Protein AF-A0A9R0JGT5-F1 (afdb_monomer)

Structure (mmCIF, N/CA/C/O backbone):
data_AF-A0A9R0JGT5-F1
#
_entry.id   AF-A0A9R0JGT5-F1
#
loop_
_atom_site.group_PDB
_atom_site.id
_atom_site.type_symbol
_atom_site.label_atom_id
_atom_site.label_alt_id
_atom_site.label_comp_id
_atom_site.label_asym_id
_atom_site.label_entity_id
_atom_site.label_seq_id
_atom_site.pdbx_PDB_ins_code
_atom_site.Cartn_x
_atom_site.Cartn_y
_atom_site.Cartn_z
_atom_site.occupancy
_atom_site.B_iso_or_equiv
_atom_site.auth_seq_id
_atom_site.auth_comp_id
_atom_site.auth_asym_id
_atom_site.auth_atom_id
_atom_site.pdbx_PDB_model_num
ATOM 1 N N . MET A 1 1 ? -24.084 -2.902 -2.316 1.00 44.66 1 MET A N 1
ATOM 2 C CA . MET A 1 1 ? -22.979 -3.610 -3.012 1.00 44.66 1 MET A CA 1
ATOM 3 C C . MET A 1 1 ? -22.634 -3.062 -4.405 1.00 44.66 1 MET A C 1
ATOM 5 O O . MET A 1 1 ? -21.461 -3.086 -4.750 1.00 44.66 1 MET A O 1
ATOM 9 N N . LEU A 1 2 ? -23.582 -2.539 -5.198 1.00 48.09 2 LEU A N 1
ATOM 10 C CA . LEU A 1 2 ? -23.325 -2.087 -6.585 1.00 48.09 2 LEU A CA 1
ATOM 11 C C . LEU A 1 2 ? -22.327 -0.912 -6.721 1.00 48.09 2 LEU A C 1
ATOM 13 O O . LEU A 1 2 ? -21.476 -0.932 -7.605 1.00 48.09 2 LEU A O 1
ATOM 17 N N . LYS A 1 3 ? -22.359 0.069 -5.806 1.00 50.12 3 LYS A N 1
ATOM 18 C CA . LYS A 1 3 ? -21.492 1.268 -5.860 1.00 50.12 3 LYS A CA 1
ATOM 19 C C . LYS A 1 3 ? -19.996 0.988 -5.665 1.00 50.12 3 LYS A C 1
ATOM 21 O O . LYS A 1 3 ? -19.175 1.627 -6.310 1.00 50.12 3 LYS A O 1
ATOM 26 N N . ALA A 1 4 ? -19.629 0.028 -4.811 1.00 46.78 4 ALA A N 1
ATOM 27 C CA . ALA A 1 4 ? -18.222 -0.311 -4.574 1.00 46.78 4 ALA A CA 1
ATO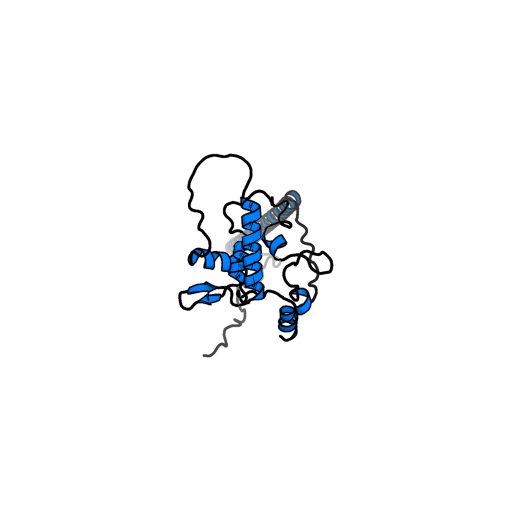M 28 C C . ALA A 1 4 ? -17.588 -0.968 -5.813 1.00 46.78 4 ALA A C 1
ATOM 30 O O . ALA A 1 4 ? -16.492 -0.587 -6.219 1.00 46.78 4 ALA A O 1
ATOM 31 N N . ARG A 1 5 ? -18.329 -1.869 -6.478 1.00 50.81 5 ARG A N 1
ATOM 32 C CA . ARG A 1 5 ? -17.906 -2.495 -7.741 1.00 50.81 5 ARG A CA 1
ATOM 33 C C . ARG A 1 5 ? -17.761 -1.471 -8.875 1.00 50.81 5 ARG A C 1
ATOM 35 O O . ARG A 1 5 ? -16.773 -1.516 -9.595 1.00 50.81 5 ARG A O 1
ATOM 42 N N . GLN A 1 6 ? -18.674 -0.501 -8.975 1.00 51.72 6 GLN A N 1
ATOM 43 C CA . GLN A 1 6 ? -18.555 0.614 -9.931 1.00 51.72 6 GLN A CA 1
ATOM 44 C C . GLN A 1 6 ? -17.381 1.555 -9.627 1.00 51.72 6 GLN A C 1
ATOM 46 O O . GLN A 1 6 ? -16.789 2.115 -10.536 1.00 51.72 6 GLN A O 1
ATOM 51 N N . SER A 1 7 ? -17.002 1.744 -8.362 1.00 52.19 7 SER A N 1
ATOM 52 C CA . SER A 1 7 ? -15.805 2.537 -8.049 1.00 52.19 7 SER A CA 1
ATOM 53 C C . SER A 1 7 ? -14.506 1.805 -8.381 1.00 52.19 7 SER A C 1
ATOM 55 O O . SER A 1 7 ? -13.528 2.419 -8.800 1.00 52.19 7 SER A O 1
ATOM 57 N N . GLN A 1 8 ? -14.516 0.475 -8.262 1.00 48.53 8 GLN A N 1
ATOM 58 C CA . GLN A 1 8 ? -13.384 -0.368 -8.620 1.00 48.53 8 GLN A CA 1
ATOM 59 C C . GLN A 1 8 ? -13.129 -0.375 -10.133 1.00 48.53 8 GLN A C 1
ATOM 61 O O . GLN A 1 8 ? -11.973 -0.473 -10.527 1.00 48.53 8 GLN A O 1
ATOM 66 N N . SER A 1 9 ? -14.155 -0.187 -10.977 1.00 52.00 9 SER A N 1
ATOM 67 C CA . SER A 1 9 ? -13.974 -0.108 -12.437 1.00 52.00 9 SER A CA 1
ATOM 68 C C . SER A 1 9 ? -13.225 1.142 -12.912 1.00 52.00 9 SER A C 1
ATOM 70 O O . SER A 1 9 ? -12.790 1.179 -14.056 1.00 52.00 9 SER A O 1
ATOM 72 N N . PHE A 1 10 ? -13.038 2.155 -12.057 1.00 58.22 10 PHE A N 1
ATOM 73 C CA . PHE A 1 10 ? -12.152 3.292 -12.346 1.00 58.22 10 PHE A CA 1
ATOM 74 C C . PHE A 1 10 ? -10.700 3.043 -11.918 1.00 58.22 10 PHE A C 1
ATOM 76 O O . PHE A 1 10 ? -9.823 3.860 -12.202 1.00 58.22 10 PHE A O 1
ATOM 83 N N . ASN A 1 11 ? -10.424 1.944 -11.209 1.00 67.25 11 ASN A N 1
ATOM 84 C CA . ASN A 1 11 ? -9.066 1.590 -10.838 1.00 67.25 11 ASN A CA 1
ATOM 85 C C . ASN A 1 11 ? -8.389 0.849 -11.994 1.00 67.25 11 ASN A C 1
ATOM 87 O O . ASN A 1 11 ? -8.650 -0.327 -12.220 1.00 67.25 11 ASN A O 1
ATOM 91 N N . ILE A 1 12 ? -7.481 1.549 -12.672 1.00 74.75 12 ILE A N 1
ATOM 92 C CA . ILE A 1 12 ? -6.698 1.029 -13.801 1.00 74.75 12 ILE A CA 1
ATOM 93 C C . ILE A 1 12 ? -5.817 -0.158 -13.370 1.00 74.75 12 ILE A C 1
ATOM 95 O O . ILE A 1 12 ? -5.581 -1.055 -14.165 1.00 74.75 12 ILE A O 1
ATOM 99 N N . TYR A 1 13 ? -5.374 -0.190 -12.106 1.00 82.31 13 TYR A N 1
ATOM 100 C CA . TYR A 1 13 ? -4.499 -1.242 -11.579 1.00 82.31 13 TYR A CA 1
ATOM 101 C C . TYR A 1 13 ? -5.085 -1.825 -10.277 1.00 82.31 13 TYR A C 1
ATOM 103 O O . TYR A 1 13 ? -4.727 -1.357 -9.177 1.00 82.31 13 TYR A O 1
ATOM 111 N N . PRO A 1 14 ? -6.019 -2.794 -10.366 1.00 82.19 14 PRO A N 1
ATOM 112 C CA . PRO A 1 14 ? -6.654 -3.421 -9.207 1.00 82.19 14 PRO A CA 1
ATOM 113 C C . PRO A 1 14 ? -5.636 -4.168 -8.335 1.00 82.19 14 PRO A C 1
ATOM 115 O O . PRO A 1 14 ? -4.682 -4.743 -8.839 1.00 82.19 14 PRO A O 1
ATOM 118 N N . HIS A 1 15 ? -5.834 -4.142 -7.014 1.00 87.38 15 HIS A N 1
ATOM 119 C CA . HIS A 1 15 ? -5.032 -4.918 -6.062 1.00 87.38 15 HIS A CA 1
ATOM 120 C C . HIS A 1 15 ? -5.769 -6.199 -5.639 1.00 87.38 15 HIS A C 1
ATOM 122 O O . HIS A 1 15 ? -6.999 -6.245 -5.652 1.00 87.38 15 HIS A O 1
ATOM 128 N N . HIS A 1 16 ? -5.016 -7.210 -5.202 1.00 87.44 16 HIS A N 1
ATOM 129 C CA . HIS A 1 16 ? -5.479 -8.555 -4.842 1.00 87.44 16 HIS A CA 1
ATOM 130 C C . HIS A 1 16 ? -5.380 -8.857 -3.335 1.00 87.44 16 HIS A C 1
ATOM 132 O O . HIS A 1 16 ? -5.338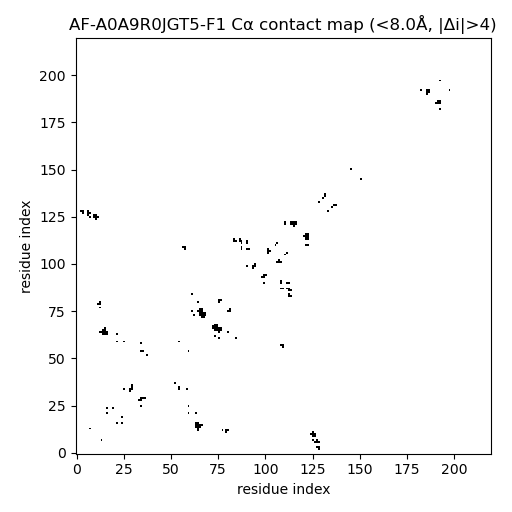 -10.009 -2.917 1.00 87.44 16 HIS A O 1
ATOM 138 N N . MET A 1 17 ? -5.375 -7.821 -2.492 1.00 86.12 17 MET A N 1
ATOM 139 C CA . MET A 1 17 ? -5.247 -7.946 -1.029 1.00 86.12 17 MET A CA 1
ATOM 140 C C . MET A 1 17 ? -6.572 -8.269 -0.307 1.00 86.12 17 MET A C 1
ATOM 142 O O . MET A 1 17 ? -6.591 -8.497 0.902 1.00 86.12 17 MET A O 1
ATOM 146 N N . GLY A 1 18 ? -7.698 -8.278 -1.026 1.00 84.81 18 GLY A N 1
ATOM 147 C CA . GLY A 1 18 ? -9.021 -8.457 -0.427 1.00 84.81 18 GLY A CA 1
ATOM 148 C C . GLY A 1 18 ? -9.364 -7.321 0.542 1.00 84.81 18 GLY A C 1
ATOM 149 O O . GLY A 1 18 ? -9.215 -6.150 0.208 1.00 84.81 18 GLY A O 1
ATOM 150 N N . GLN A 1 19 ? -9.837 -7.667 1.741 1.00 81.62 19 GLN A N 1
ATOM 151 C CA . GLN A 1 19 ? -10.162 -6.697 2.798 1.00 81.62 19 GLN A CA 1
ATOM 152 C C . GLN A 1 19 ? -8.957 -6.319 3.675 1.00 81.62 19 GLN A C 1
ATOM 154 O O . GLN A 1 19 ? -9.112 -5.523 4.598 1.00 81.62 19 GLN A O 1
ATOM 159 N N . LYS A 1 20 ? -7.774 -6.882 3.404 1.00 85.75 20 LYS A N 1
ATOM 160 C CA . LYS A 1 20 ? -6.578 -6.663 4.219 1.00 85.75 20 LYS A CA 1
ATOM 161 C C . LYS A 1 20 ? -5.899 -5.345 3.872 1.00 85.75 20 LYS A C 1
ATOM 163 O O . LYS A 1 20 ? -5.833 -4.927 2.714 1.00 85.75 20 LYS A O 1
ATOM 168 N N . SER A 1 21 ? -5.345 -4.710 4.891 1.00 85.81 21 SER A N 1
ATOM 169 C CA . SER A 1 21 ? -4.517 -3.517 4.775 1.00 85.81 21 SER A CA 1
ATOM 170 C C . SER A 1 21 ? -3.101 -3.841 4.280 1.00 85.81 21 SER A C 1
ATOM 172 O O . SER A 1 21 ? -2.634 -4.981 4.331 1.00 85.81 21 SER A O 1
ATOM 174 N N . TYR A 1 22 ? -2.373 -2.809 3.837 1.00 86.25 22 TYR A N 1
ATOM 175 C CA . TYR A 1 22 ? -0.951 -2.947 3.499 1.00 86.25 22 TYR A CA 1
ATOM 176 C C . TYR A 1 22 ? -0.120 -3.395 4.700 1.00 86.25 22 TYR A C 1
ATOM 178 O O . TYR A 1 22 ? 0.816 -4.165 4.515 1.00 86.25 22 TYR A O 1
ATOM 186 N N . ALA A 1 23 ? -0.463 -2.961 5.916 1.00 84.12 23 ALA A N 1
ATOM 187 C CA . ALA A 1 23 ? 0.250 -3.359 7.125 1.00 84.12 23 ALA A CA 1
ATOM 188 C C . ALA A 1 23 ? 0.132 -4.872 7.371 1.00 84.12 23 ALA A C 1
ATOM 190 O O . ALA A 1 23 ? 1.146 -5.548 7.517 1.00 84.12 23 ALA A O 1
ATOM 191 N N . GLU A 1 24 ? -1.089 -5.412 7.314 1.00 85.81 24 GLU A N 1
ATOM 192 C CA . GLU A 1 24 ? -1.345 -6.847 7.504 1.00 85.81 24 GLU A CA 1
ATOM 193 C C . GLU A 1 24 ? -0.671 -7.696 6.420 1.00 85.81 24 GLU A C 1
ATOM 195 O O . GLU A 1 24 ? 0.010 -8.676 6.722 1.00 85.81 24 GLU A O 1
ATOM 200 N N . MET A 1 25 ? -0.802 -7.291 5.152 1.00 89.69 25 MET A N 1
ATOM 201 C CA . MET A 1 25 ? -0.180 -8.014 4.040 1.00 89.69 25 MET A CA 1
ATOM 202 C C . MET A 1 25 ? 1.344 -7.948 4.074 1.00 89.69 25 MET A C 1
ATOM 204 O O . MET A 1 25 ? 1.995 -8.917 3.694 1.00 89.69 25 MET A O 1
ATOM 208 N N . THR A 1 26 ? 1.927 -6.850 4.561 1.00 89.00 26 THR A N 1
ATOM 209 C CA . THR A 1 26 ? 3.385 -6.729 4.688 1.00 89.00 26 THR A CA 1
ATOM 210 C C . THR A 1 26 ? 3.943 -7.811 5.606 1.00 89.00 26 THR A C 1
ATOM 212 O O . THR A 1 26 ? 4.918 -8.464 5.241 1.00 89.00 26 THR A O 1
ATOM 215 N N . SER A 1 27 ? 3.295 -8.075 6.743 1.00 87.44 27 SER A N 1
ATOM 216 C CA . SER A 1 27 ? 3.698 -9.159 7.645 1.00 87.44 27 SER A CA 1
ATOM 217 C C . SER A 1 27 ? 3.564 -10.542 6.998 1.00 87.44 27 SER A C 1
ATOM 219 O O . SER A 1 27 ? 4.410 -11.413 7.207 1.00 87.44 27 SER A O 1
ATOM 221 N N . GLU A 1 28 ? 2.531 -10.763 6.179 1.00 90.19 28 GLU A N 1
ATOM 222 C CA . GLU A 1 28 ? 2.382 -12.017 5.429 1.00 90.19 28 GLU A CA 1
ATOM 223 C C . GLU A 1 28 ? 3.465 -12.187 4.361 1.00 90.19 28 GLU A C 1
ATOM 225 O O . GLU A 1 28 ? 4.039 -13.268 4.234 1.00 90.19 28 GLU A O 1
ATOM 230 N N . TRP A 1 29 ? 3.778 -11.130 3.614 1.00 90.69 29 TRP A N 1
ATOM 231 C CA . TRP A 1 29 ? 4.823 -11.145 2.593 1.00 90.69 29 TRP A CA 1
ATOM 232 C C . TRP A 1 29 ? 6.219 -11.323 3.187 1.00 90.69 29 TRP A C 1
ATOM 234 O O . TRP A 1 29 ? 7.032 -12.035 2.602 1.00 90.69 29 TRP A O 1
ATOM 244 N N . GLN A 1 30 ? 6.482 -10.752 4.364 1.00 88.94 30 GLN A N 1
ATOM 245 C CA . GLN A 1 30 ? 7.707 -11.008 5.127 1.00 88.94 30 GLN A CA 1
ATOM 246 C C . GLN A 1 30 ? 7.807 -12.477 5.547 1.00 88.94 30 GLN A C 1
ATOM 248 O O . GLN A 1 30 ? 8.837 -13.105 5.322 1.00 88.94 30 GLN A O 1
ATOM 253 N N . ARG A 1 31 ? 6.723 -13.066 6.078 1.00 88.81 31 ARG A N 1
ATOM 254 C CA . ARG A 1 31 ? 6.693 -14.494 6.452 1.00 88.81 31 ARG A CA 1
ATOM 255 C C . ARG A 1 31 ? 6.933 -15.417 5.255 1.00 88.81 31 ARG A C 1
ATOM 257 O O . ARG A 1 31 ? 7.538 -16.470 5.407 1.00 88.81 31 ARG A O 1
ATOM 264 N N . LYS A 1 32 ? 6.459 -15.020 4.072 1.00 87.69 32 LYS A N 1
ATOM 265 C CA . LYS A 1 32 ? 6.666 -15.739 2.805 1.00 87.69 32 LYS A CA 1
ATOM 266 C C . LYS A 1 32 ? 8.019 -15.449 2.142 1.00 87.69 32 LYS A C 1
ATOM 268 O O . LYS A 1 32 ? 8.308 -16.029 1.103 1.00 87.69 32 LYS A O 1
ATOM 273 N N . GLY A 1 33 ? 8.831 -14.551 2.702 1.00 85.81 33 GLY A N 1
ATOM 274 C CA . GLY A 1 33 ? 10.138 -14.182 2.153 1.00 85.81 33 GLY A CA 1
ATOM 275 C C . GLY A 1 33 ? 10.089 -13.320 0.886 1.00 85.81 33 GLY A C 1
ATOM 276 O O . GLY A 1 33 ? 11.114 -13.134 0.241 1.00 85.81 33 GLY A O 1
ATOM 277 N N . TYR A 1 34 ? 8.930 -12.767 0.512 1.00 85.69 34 TYR A N 1
ATOM 278 C CA . TYR A 1 34 ? 8.819 -11.878 -0.660 1.00 85.69 34 TYR A CA 1
ATOM 279 C C . TYR A 1 34 ? 9.384 -10.483 -0.400 1.00 85.69 34 TYR A C 1
ATOM 281 O O . TYR A 1 34 ? 9.680 -9.729 -1.324 1.00 85.69 34 TYR A O 1
ATOM 289 N N . VAL A 1 35 ? 9.475 -10.127 0.874 1.00 81.62 35 VAL A N 1
ATOM 290 C CA . VAL A 1 35 ? 10.050 -8.883 1.352 1.00 81.62 35 VAL A CA 1
ATOM 291 C C . VAL A 1 35 ? 11.326 -9.252 2.103 1.00 81.62 35 VAL A C 1
ATOM 293 O O . VAL A 1 35 ? 11.235 -10.047 3.042 1.00 81.62 35 VAL A O 1
ATOM 296 N N . PRO A 1 36 ? 12.494 -8.694 1.734 1.00 64.62 36 PRO A N 1
ATOM 297 C CA . PRO A 1 36 ? 13.729 -8.932 2.467 1.00 64.62 36 PRO A CA 1
ATOM 298 C C . PRO A 1 36 ? 13.549 -8.586 3.947 1.00 64.62 36 PRO A C 1
ATOM 300 O O . PRO A 1 36 ? 13.120 -7.481 4.286 1.00 64.62 36 PRO A O 1
ATOM 303 N N . SER A 1 37 ? 13.861 -9.537 4.826 1.00 55.72 37 SER A N 1
ATOM 304 C CA . SER A 1 37 ? 13.950 -9.268 6.258 1.00 55.72 37 SER A CA 1
ATOM 305 C C . SER A 1 37 ? 15.258 -8.522 6.506 1.00 55.72 37 SER A C 1
ATOM 307 O O . SER A 1 37 ? 16.311 -8.959 6.042 1.00 55.72 37 SER A O 1
ATOM 309 N N . VAL A 1 38 ? 15.206 -7.382 7.193 1.00 53.00 38 VAL A N 1
ATOM 310 C CA . VAL A 1 38 ? 16.409 -6.618 7.545 1.00 53.00 38 VAL A CA 1
ATOM 311 C C . VAL A 1 38 ? 17.191 -7.352 8.635 1.00 53.00 38 VAL A C 1
ATOM 313 O O . VAL A 1 38 ? 17.059 -7.075 9.823 1.00 53.00 38 VAL A O 1
ATOM 316 N N . SER A 1 39 ? 18.008 -8.322 8.238 1.00 37.59 39 SER A N 1
ATOM 317 C CA . SER A 1 39 ? 19.055 -8.869 9.097 1.00 37.59 39 SER A CA 1
ATOM 318 C C . SER A 1 39 ? 20.291 -7.978 8.982 1.00 37.59 39 SER A C 1
ATOM 320 O O . SER A 1 39 ? 20.861 -7.817 7.909 1.00 37.59 39 SER A O 1
ATOM 322 N N . SER A 1 40 ? 20.638 -7.361 10.111 1.00 43.91 40 SER A N 1
ATOM 323 C CA . SER A 1 40 ? 21.784 -6.479 10.340 1.00 43.91 40 SER A CA 1
ATOM 324 C C . SER A 1 40 ? 23.088 -7.004 9.722 1.00 43.91 40 SER A C 1
ATOM 326 O O . SER A 1 40 ? 23.560 -8.072 10.108 1.00 43.91 40 SER A O 1
ATOM 328 N N . SER A 1 41 ? 23.703 -6.233 8.822 1.00 34.97 41 SER A N 1
ATOM 329 C CA . SER A 1 41 ? 25.123 -6.373 8.477 1.00 34.97 41 SER A CA 1
ATOM 330 C C . SER A 1 41 ? 25.701 -5.071 7.904 1.00 34.97 41 SER A C 1
ATOM 332 O O . SER A 1 41 ? 25.113 -4.485 7.000 1.00 34.97 41 SER A O 1
ATOM 334 N N . SER A 1 42 ? 26.869 -4.709 8.454 1.00 34.97 42 SER A N 1
ATOM 335 C CA . SER A 1 42 ? 27.848 -3.648 8.139 1.00 34.97 42 SER A CA 1
ATOM 336 C C . SER A 1 42 ? 27.526 -2.186 8.496 1.00 34.97 42 SER A C 1
ATOM 338 O O . SER A 1 42 ? 26.973 -1.425 7.709 1.00 34.97 42 SER A O 1
ATOM 340 N N . GLU A 1 43 ? 27.926 -1.837 9.722 1.00 43.38 43 GLU A N 1
ATOM 341 C CA . GLU A 1 43 ? 28.910 -0.797 10.080 1.00 43.38 43 GLU A CA 1
ATOM 342 C C . GLU A 1 43 ? 29.003 0.489 9.233 1.00 43.38 43 GLU A C 1
ATOM 344 O O . GLU A 1 43 ? 29.451 0.487 8.092 1.00 43.38 43 GLU A O 1
ATOM 349 N N . GLY A 1 44 ? 28.735 1.614 9.909 1.00 43.62 44 GLY A N 1
ATOM 350 C CA . GLY A 1 44 ? 29.433 2.878 9.676 1.00 43.62 44 GLY A CA 1
ATOM 351 C C . GLY A 1 44 ? 28.826 3.827 8.646 1.00 43.62 44 GLY A C 1
ATOM 352 O O . GLY A 1 44 ? 29.365 3.965 7.559 1.00 43.62 44 GLY A O 1
ATOM 353 N N . SER A 1 45 ? 27.791 4.585 9.024 1.00 35.69 45 SER A N 1
ATOM 354 C CA . SER A 1 45 ? 27.689 6.012 8.662 1.00 35.69 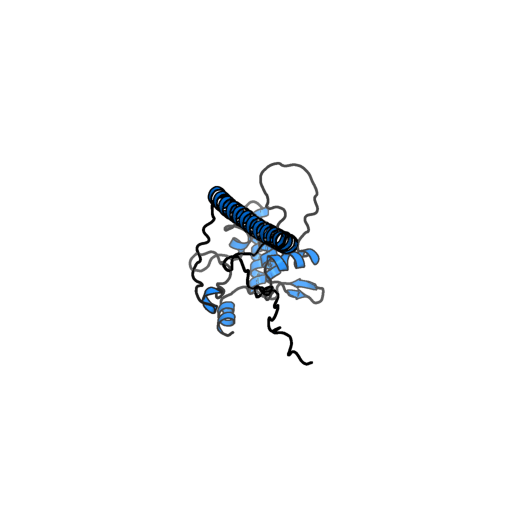45 SER A CA 1
ATOM 355 C C . SER A 1 45 ? 26.526 6.680 9.398 1.00 35.69 45 SER A C 1
ATOM 357 O O . SER A 1 45 ? 25.353 6.357 9.202 1.00 35.69 45 SER A O 1
ATOM 359 N N . SER A 1 46 ? 26.865 7.618 10.276 1.00 43.47 46 SER A N 1
ATOM 360 C CA . SER A 1 46 ? 25.932 8.421 11.059 1.00 43.47 46 SER A CA 1
ATOM 361 C C . SER A 1 46 ? 25.426 9.609 10.236 1.00 43.47 46 SER A C 1
ATOM 363 O O . SER A 1 46 ? 26.097 10.633 10.195 1.00 43.47 46 SER A O 1
ATOM 365 N N . ALA A 1 47 ? 24.241 9.499 9.624 1.00 32.44 47 ALA A N 1
ATOM 366 C CA . ALA A 1 47 ? 23.357 10.637 9.324 1.00 32.44 47 ALA A CA 1
ATOM 367 C C . ALA A 1 47 ? 21.964 10.167 8.847 1.00 32.44 47 ALA A C 1
ATOM 369 O O . ALA A 1 47 ? 21.799 9.658 7.744 1.00 32.44 47 ALA A O 1
ATOM 370 N N . SER A 1 48 ? 20.950 10.375 9.695 1.00 41.56 48 SER A N 1
ATOM 371 C CA . SER A 1 48 ? 19.531 10.568 9.343 1.00 41.56 48 SER A CA 1
ATOM 372 C C . SER A 1 48 ? 18.916 9.690 8.238 1.00 41.56 48 SER A C 1
ATOM 374 O O . SER A 1 48 ? 18.715 10.172 7.128 1.00 41.56 48 SER A O 1
ATOM 376 N N . THR A 1 49 ? 18.472 8.460 8.528 1.00 36.09 49 THR A N 1
ATOM 377 C CA . THR A 1 49 ? 17.395 7.814 7.742 1.00 36.09 49 THR A CA 1
ATOM 378 C C . THR A 1 49 ? 16.703 6.709 8.559 1.00 36.09 49 THR A C 1
ATOM 380 O O . THR A 1 49 ? 17.111 5.557 8.527 1.00 36.09 49 THR A O 1
ATOM 383 N N . ILE A 1 50 ? 15.590 7.010 9.242 1.00 35.28 50 ILE A N 1
ATOM 384 C CA . ILE A 1 50 ? 14.698 6.006 9.887 1.00 35.28 50 ILE A CA 1
ATOM 385 C C . ILE A 1 50 ? 13.901 5.201 8.814 1.00 35.28 50 ILE A C 1
ATOM 387 O O . ILE A 1 50 ? 12.853 4.627 9.068 1.00 35.28 50 ILE A O 1
ATOM 391 N N . SER A 1 51 ? 14.381 5.154 7.567 1.00 37.78 51 SER A N 1
ATOM 392 C CA . SER A 1 51 ? 13.677 4.601 6.398 1.00 37.78 51 SER A CA 1
ATOM 393 C C . SER A 1 51 ? 14.409 3.416 5.753 1.00 37.78 51 SER A C 1
ATOM 395 O O . SER A 1 51 ? 14.214 3.162 4.568 1.00 37.78 51 SER A O 1
ATOM 397 N N . SER A 1 52 ? 15.257 2.694 6.490 1.00 44.16 52 SER A N 1
ATOM 398 C CA . SER A 1 52 ? 15.937 1.494 5.972 1.00 44.16 52 SER A CA 1
ATOM 399 C C . SER A 1 52 ? 15.271 0.170 6.368 1.00 44.16 52 SER A C 1
ATOM 401 O O . SER A 1 52 ? 15.598 -0.857 5.784 1.00 44.16 52 SER A O 1
ATOM 403 N N . SER A 1 53 ? 14.321 0.164 7.315 1.00 52.19 53 SER A N 1
ATOM 404 C CA . SER A 1 53 ? 13.650 -1.066 7.774 1.00 52.19 53 SER A CA 1
ATOM 405 C C . SER A 1 53 ? 12.308 -1.353 7.100 1.00 52.19 53 SER A C 1
ATOM 407 O O . SER A 1 53 ? 11.830 -2.487 7.149 1.00 52.19 53 SER A O 1
ATOM 409 N N . LEU A 1 54 ? 11.680 -0.349 6.476 1.00 59.06 54 LEU A N 1
ATOM 410 C CA . LEU A 1 54 ? 10.401 -0.535 5.798 1.00 59.06 54 LEU A CA 1
ATOM 411 C C . LEU A 1 54 ? 10.613 -1.001 4.353 1.00 59.06 54 LEU A C 1
ATOM 413 O O . LEU A 1 54 ? 11.458 -0.447 3.644 1.00 59.06 54 LEU A O 1
ATOM 417 N N . PRO A 1 55 ? 9.803 -1.959 3.869 1.00 69.25 55 PRO A N 1
ATOM 418 C CA . PRO A 1 55 ? 9.841 -2.364 2.473 1.00 69.25 55 PRO A CA 1
ATOM 419 C C . PRO A 1 55 ? 9.555 -1.171 1.566 1.00 69.25 55 PRO A C 1
ATOM 421 O O . PRO A 1 55 ? 8.662 -0.366 1.843 1.00 69.25 55 PRO A O 1
ATOM 424 N N . SER A 1 56 ? 10.287 -1.072 0.455 1.00 82.25 56 SER A N 1
ATOM 425 C CA . SER A 1 56 ? 10.064 -0.012 -0.528 1.00 82.25 56 SER A CA 1
ATOM 426 C C . SER A 1 56 ? 8.593 0.025 -0.954 1.00 82.25 56 SER A C 1
ATOM 428 O O . SER A 1 56 ? 8.012 -1.006 -1.305 1.00 82.25 56 SER A O 1
ATOM 430 N N . ARG A 1 57 ? 7.995 1.222 -0.998 1.00 85.00 57 ARG A N 1
ATOM 431 C CA . ARG A 1 57 ? 6.626 1.438 -1.503 1.00 85.00 57 ARG A CA 1
ATOM 432 C C . ARG A 1 57 ? 6.420 0.800 -2.880 1.00 85.00 57 ARG A C 1
ATOM 434 O O . ARG A 1 57 ? 5.346 0.267 -3.144 1.00 85.00 57 ARG A O 1
ATOM 441 N N . THR A 1 58 ? 7.439 0.822 -3.739 1.00 88.06 58 THR A N 1
ATOM 442 C CA . THR A 1 58 ? 7.420 0.176 -5.058 1.00 88.06 58 THR A CA 1
ATOM 443 C C . THR A 1 58 ? 7.223 -1.337 -4.946 1.00 88.06 58 THR A C 1
ATOM 445 O O . THR A 1 58 ? 6.398 -1.902 -5.658 1.00 88.06 58 THR A O 1
ATOM 448 N N . CYS A 1 59 ? 7.927 -1.989 -4.015 1.00 88.75 59 CYS A N 1
ATOM 449 C CA . CYS A 1 59 ? 7.787 -3.421 -3.745 1.00 88.75 59 CYS A CA 1
ATOM 450 C C . CYS A 1 59 ? 6.373 -3.749 -3.244 1.00 88.75 59 CYS A C 1
ATOM 452 O O . CYS A 1 59 ? 5.708 -4.616 -3.807 1.00 88.75 59 CYS A O 1
ATOM 454 N N . LEU A 1 60 ? 5.870 -2.991 -2.265 1.00 90.00 60 LEU A N 1
ATOM 455 C CA . LEU A 1 60 ? 4.515 -3.176 -1.738 1.00 90.00 60 LEU A CA 1
ATOM 456 C C . LEU A 1 60 ? 3.442 -2.973 -2.817 1.00 90.00 60 LEU A C 1
ATOM 458 O O . LEU A 1 60 ? 2.460 -3.709 -2.856 1.00 90.00 60 LEU A O 1
ATOM 462 N N . TRP A 1 61 ? 3.624 -1.998 -3.714 1.00 90.69 61 TRP A N 1
ATOM 463 C CA . TRP A 1 61 ? 2.690 -1.733 -4.811 1.00 90.69 61 TRP A 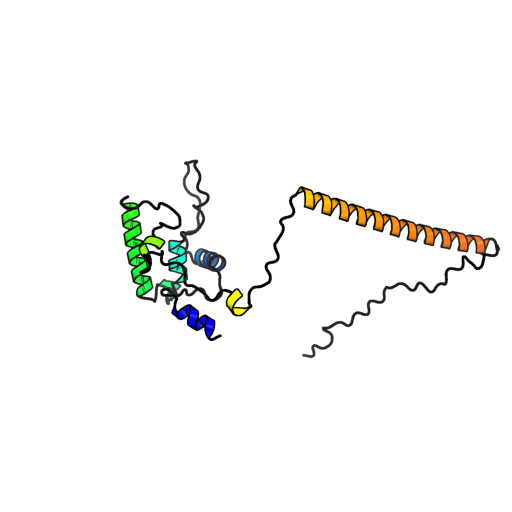CA 1
ATOM 464 C C . TRP A 1 61 ? 2.606 -2.896 -5.808 1.00 90.69 61 TRP A C 1
ATOM 466 O O . TRP A 1 61 ? 1.504 -3.206 -6.267 1.00 90.69 61 TRP A O 1
ATOM 476 N N . LEU A 1 62 ? 3.744 -3.531 -6.115 1.00 91.31 62 LEU A N 1
ATOM 477 C CA . LEU A 1 62 ? 3.822 -4.706 -6.987 1.00 91.31 62 LEU A CA 1
ATOM 478 C C . LEU A 1 62 ? 3.213 -5.939 -6.313 1.00 91.31 62 LEU A C 1
ATOM 480 O O . LEU A 1 62 ? 2.385 -6.611 -6.917 1.00 91.31 62 LEU A O 1
ATOM 484 N N . LEU A 1 63 ? 3.557 -6.197 -5.048 1.00 92.19 63 LEU A N 1
ATOM 485 C CA . LEU A 1 63 ? 3.026 -7.335 -4.289 1.00 92.19 63 LEU A CA 1
ATOM 486 C C . LEU A 1 63 ? 1.516 -7.233 -4.052 1.00 92.19 63 LEU A C 1
ATOM 488 O O . LEU A 1 63 ? 0.805 -8.231 -4.097 1.00 92.19 63 LEU A O 1
ATOM 492 N N . ALA A 1 64 ? 0.996 -6.021 -3.864 1.00 91.25 64 ALA A N 1
ATOM 493 C CA . ALA A 1 64 ? -0.440 -5.793 -3.772 1.00 91.25 64 ALA A CA 1
ATOM 494 C C . ALA A 1 64 ? -1.191 -6.199 -5.048 1.00 91.25 64 ALA A C 1
ATOM 496 O O . ALA A 1 64 ? -2.395 -6.426 -4.986 1.00 91.25 64 ALA A O 1
ATOM 497 N N . ARG A 1 65 ? -0.511 -6.253 -6.197 1.00 92.75 65 ARG A N 1
ATOM 498 C CA . ARG A 1 65 ? -1.087 -6.557 -7.516 1.00 92.75 65 ARG A CA 1
ATOM 499 C C . ARG A 1 65 ? -0.614 -7.890 -8.074 1.00 92.75 65 ARG A C 1
ATOM 501 O O . ARG A 1 65 ? -0.930 -8.210 -9.215 1.00 92.75 65 ARG A O 1
ATOM 508 N N . SER A 1 66 ? 0.120 -8.661 -7.282 1.00 91.12 66 SER A N 1
ATOM 509 C CA . SER A 1 66 ? 0.497 -10.012 -7.649 1.00 91.12 66 SER A CA 1
ATOM 510 C C . SER A 1 66 ? -0.487 -11.033 -7.091 1.00 91.12 66 SER A C 1
ATOM 512 O O . SER A 1 66 ? -1.197 -10.799 -6.109 1.00 91.12 66 SER A O 1
ATOM 514 N N . VAL A 1 67 ? -0.521 -12.182 -7.748 1.00 91.06 67 VAL A N 1
ATOM 515 C CA . VAL A 1 67 ? -1.250 -13.380 -7.340 1.00 91.06 67 VAL A CA 1
ATOM 516 C C . VAL A 1 67 ? -0.215 -14.501 -7.196 1.00 91.06 67 VAL A C 1
ATOM 518 O O . VAL A 1 67 ? 0.771 -14.501 -7.934 1.00 91.06 67 VAL A O 1
ATOM 521 N N . PRO A 1 68 ? -0.351 -15.422 -6.228 1.00 89.25 68 PRO A N 1
ATOM 522 C CA . PRO A 1 68 ? 0.529 -16.585 -6.152 1.00 89.25 68 PRO A CA 1
ATOM 523 C C . PRO A 1 68 ? 0.295 -17.532 -7.341 1.00 89.25 68 PRO A C 1
ATOM 525 O O . PRO A 1 68 ? -0.852 -17.843 -7.662 1.00 89.25 68 PRO A O 1
ATOM 528 N N . ASP A 1 69 ? 1.373 -17.988 -7.980 1.00 90.00 69 ASP A N 1
ATOM 529 C CA . ASP A 1 69 ? 1.350 -19.075 -8.966 1.00 90.00 69 ASP A CA 1
ATOM 530 C C . ASP A 1 69 ? 1.154 -20.444 -8.283 1.00 90.00 69 ASP A C 1
ATOM 532 O O . ASP A 1 69 ? 1.068 -20.548 -7.056 1.00 90.00 69 ASP A O 1
ATOM 536 N N . GLU A 1 70 ? 1.117 -21.518 -9.076 1.00 89.69 70 GLU A N 1
ATOM 537 C CA . GLU A 1 70 ? 1.009 -22.900 -8.577 1.00 89.69 70 GLU A CA 1
ATOM 538 C C . GLU A 1 70 ? 2.153 -23.298 -7.628 1.00 89.69 70 GLU A C 1
ATOM 540 O O . GLU A 1 70 ? 2.002 -24.192 -6.798 1.00 89.69 70 GLU A O 1
ATOM 545 N N . LYS A 1 71 ? 3.299 -22.620 -7.730 1.00 86.38 71 LYS A N 1
ATOM 546 C CA . LYS A 1 71 ? 4.493 -22.827 -6.904 1.00 86.38 71 LYS A CA 1
ATOM 547 C C . LYS A 1 71 ? 4.544 -21.867 -5.708 1.00 86.38 71 LYS A C 1
ATOM 549 O O . LYS A 1 71 ? 5.488 -21.924 -4.924 1.00 86.38 71 LYS A O 1
ATOM 554 N N . GLY A 1 72 ? 3.548 -20.995 -5.552 1.00 83.44 72 GLY A N 1
ATOM 555 C CA . GLY A 1 72 ? 3.491 -19.980 -4.510 1.00 83.44 72 GLY A CA 1
ATOM 556 C C . GLY A 1 72 ? 4.388 -18.762 -4.751 1.00 83.44 72 GLY A C 1
ATOM 557 O O . GLY A 1 72 ? 4.653 -18.034 -3.800 1.00 83.44 72 GLY A O 1
ATOM 558 N N . ASN A 1 73 ? 4.853 -18.496 -5.969 1.00 87.94 73 ASN A N 1
ATOM 559 C CA . ASN A 1 73 ? 5.586 -17.281 -6.324 1.00 87.94 73 ASN A CA 1
ATOM 560 C C . ASN A 1 73 ? 4.632 -16.171 -6.791 1.00 87.94 73 ASN A C 1
ATOM 562 O O . ASN A 1 73 ? 3.683 -16.441 -7.527 1.00 87.94 73 ASN A O 1
ATOM 566 N N . PRO A 1 74 ? 4.871 -14.908 -6.406 1.00 89.75 74 PRO A N 1
ATOM 567 C CA . PRO A 1 74 ? 4.041 -13.796 -6.844 1.00 89.75 74 PRO A CA 1
ATOM 568 C C . PRO A 1 74 ? 4.273 -13.489 -8.331 1.00 89.75 74 PRO A C 1
ATOM 570 O O . PRO A 1 74 ? 5.380 -13.121 -8.723 1.00 89.75 74 PRO A O 1
ATOM 573 N N . TYR A 1 75 ? 3.218 -13.553 -9.143 1.00 92.12 75 TYR A N 1
ATOM 574 C CA . TYR A 1 75 ? 3.218 -13.099 -10.537 1.00 92.12 75 TYR A CA 1
ATOM 575 C C . TYR A 1 75 ? 2.159 -12.015 -10.763 1.00 92.12 75 TYR A C 1
ATOM 577 O O . TYR A 1 75 ? 1.184 -11.922 -10.020 1.00 92.12 75 TYR A O 1
ATOM 585 N N . LEU A 1 76 ? 2.358 -11.168 -11.773 1.00 92.56 76 LEU A N 1
ATOM 586 C CA . LEU A 1 76 ? 1.412 -10.111 -12.140 1.00 92.56 76 LEU A CA 1
ATOM 587 C C . LEU A 1 76 ? 0.486 -10.631 -13.248 1.00 92.56 76 LEU A C 1
ATOM 589 O O . LEU A 1 76 ? 0.977 -10.855 -14.354 1.00 92.56 76 LEU A O 1
ATOM 593 N N . PRO A 1 77 ? -0.819 -10.830 -12.996 1.00 88.75 77 PRO A N 1
ATOM 594 C CA . PRO A 1 77 ? -1.733 -11.357 -14.011 1.00 88.75 77 PRO A CA 1
ATOM 595 C C . PRO A 1 77 ? -2.141 -10.311 -15.060 1.00 88.75 77 PRO A C 1
ATOM 597 O O . PRO A 1 77 ? -2.491 -10.671 -16.178 1.00 88.75 77 PRO A O 1
ATOM 600 N N . ASP A 1 78 ? -2.117 -9.027 -14.701 1.00 87.44 78 ASP A N 1
ATOM 601 C CA . ASP A 1 78 ? -2.603 -7.927 -15.536 1.00 87.44 78 ASP A CA 1
ATOM 602 C C . ASP A 1 78 ? -1.490 -7.332 -16.416 1.00 87.44 78 ASP A C 1
ATOM 604 O O . ASP A 1 78 ? -0.457 -6.892 -15.905 1.00 87.44 78 ASP A O 1
ATOM 608 N N . GLU A 1 79 ? -1.724 -7.269 -17.730 1.00 88.06 79 GLU A N 1
ATOM 609 C CA . GLU A 1 79 ? -0.770 -6.749 -18.725 1.00 88.06 79 GLU A CA 1
ATOM 610 C C . GLU A 1 79 ? -0.431 -5.269 -18.473 1.00 88.06 79 GLU A C 1
ATOM 612 O O . GLU A 1 79 ? 0.728 -4.858 -18.562 1.00 88.06 79 GLU A O 1
ATOM 617 N N . GLY A 1 80 ? -1.418 -4.462 -18.065 1.00 86.25 80 GLY A N 1
ATOM 618 C CA . GLY A 1 80 ? -1.191 -3.060 -17.708 1.00 8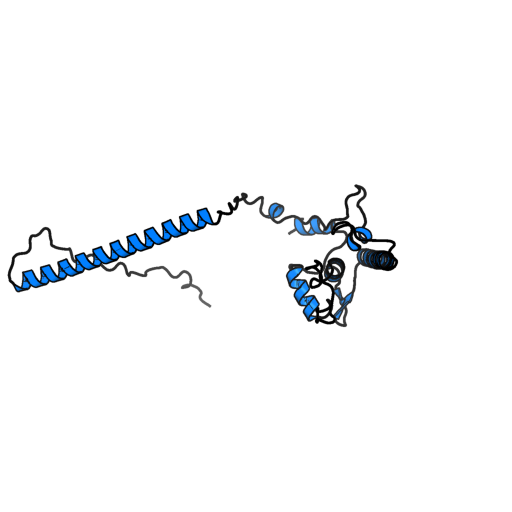6.25 80 GLY A CA 1
ATOM 619 C C . GLY A 1 80 ? -0.220 -2.921 -16.535 1.00 86.25 80 GLY A C 1
ATOM 620 O O . GLY A 1 80 ? 0.702 -2.104 -16.560 1.00 86.25 80 GLY A O 1
ATOM 621 N N . THR A 1 81 ? -0.388 -3.758 -15.517 1.00 87.25 81 THR A N 1
ATOM 622 C CA . THR A 1 81 ? 0.484 -3.802 -14.343 1.00 87.25 81 THR A CA 1
ATOM 623 C C . THR A 1 81 ? 1.875 -4.348 -14.685 1.00 87.25 81 THR A C 1
ATOM 625 O O . THR A 1 81 ? 2.865 -3.849 -14.144 1.00 87.25 81 THR A O 1
ATOM 628 N N . GLN A 1 82 ? 1.982 -5.311 -15.607 1.00 90.12 82 GLN A N 1
ATOM 629 C CA . GLN A 1 82 ? 3.272 -5.781 -16.133 1.00 90.12 82 GLN A CA 1
ATOM 630 C C . GLN A 1 82 ? 4.033 -4.652 -16.835 1.00 90.12 82 GLN A C 1
ATOM 632 O O . GLN A 1 82 ? 5.199 -4.422 -16.521 1.00 90.12 82 GLN A O 1
ATOM 637 N N . LYS A 1 83 ? 3.361 -3.859 -17.673 1.00 90.00 83 LYS A N 1
ATOM 638 C CA . LYS A 1 83 ? 3.971 -2.687 -18.317 1.00 90.00 83 LYS A CA 1
ATOM 639 C C . LYS A 1 83 ? 4.460 -1.646 -17.305 1.00 90.00 83 LYS A C 1
ATOM 641 O O . LYS A 1 83 ? 5.521 -1.050 -17.471 1.00 90.00 83 LYS A O 1
ATOM 646 N N . VAL A 1 84 ? 3.718 -1.433 -16.214 1.00 89.44 84 VAL A N 1
ATOM 647 C CA . VAL A 1 84 ? 4.187 -0.565 -15.118 1.00 89.44 84 VAL A CA 1
ATOM 648 C C . VAL A 1 84 ? 5.427 -1.150 -14.441 1.00 89.44 84 VAL A C 1
ATOM 650 O O . VAL A 1 84 ? 6.330 -0.390 -14.098 1.00 89.44 84 VAL A O 1
ATOM 653 N N . LYS A 1 85 ? 5.506 -2.473 -14.259 1.00 91.69 85 LYS A N 1
ATOM 654 C CA . LYS A 1 85 ? 6.706 -3.135 -13.727 1.00 91.69 85 LYS A CA 1
ATOM 655 C C . LYS A 1 85 ? 7.919 -2.909 -14.638 1.00 91.69 85 LYS A C 1
ATOM 657 O O . LYS A 1 85 ? 8.967 -2.527 -14.134 1.00 91.69 85 LYS A O 1
ATOM 662 N N . GLU A 1 86 ? 7.769 -3.065 -15.949 1.00 92.81 86 GLU A N 1
ATOM 663 C CA . GLU A 1 86 ? 8.845 -2.787 -16.913 1.00 92.81 86 GLU A CA 1
ATOM 664 C C . GLU A 1 86 ? 9.323 -1.331 -16.824 1.00 92.81 86 GLU A C 1
ATOM 666 O O . GLU A 1 86 ? 10.521 -1.073 -16.719 1.00 92.81 86 GLU A O 1
ATOM 671 N N . ASN A 1 87 ? 8.390 -0.376 -16.748 1.00 91.12 87 ASN A N 1
ATOM 672 C CA . ASN A 1 87 ? 8.730 1.032 -16.539 1.00 91.12 87 ASN A CA 1
ATOM 673 C C . ASN A 1 87 ? 9.451 1.258 -15.198 1.00 91.12 87 ASN A C 1
ATOM 675 O O . ASN A 1 87 ? 10.370 2.069 -15.124 1.00 91.12 87 ASN A O 1
ATOM 679 N N . ILE A 1 88 ? 9.037 0.580 -14.120 1.00 91.19 88 ILE A N 1
ATOM 680 C CA . ILE A 1 88 ? 9.723 0.643 -12.819 1.00 91.19 88 ILE A CA 1
ATOM 681 C C . ILE A 1 88 ? 11.175 0.191 -12.974 1.00 91.19 88 ILE A C 1
ATOM 683 O O . ILE A 1 88 ? 12.064 0.853 -12.441 1.00 91.19 88 ILE A O 1
ATOM 687 N N . ASP A 1 89 ? 11.412 -0.911 -13.683 1.00 91.94 89 ASP A N 1
ATOM 688 C CA . ASP A 1 89 ? 12.751 -1.458 -13.893 1.00 91.94 89 ASP A CA 1
ATOM 689 C C . ASP A 1 89 ? 13.613 -0.502 -14.743 1.00 91.94 89 ASP A C 1
ATOM 691 O O . ASP A 1 89 ? 14.773 -0.261 -14.407 1.00 91.94 89 ASP A O 1
ATOM 695 N N . GLU A 1 90 ? 13.033 0.157 -15.754 1.00 92.25 90 GLU A N 1
ATOM 696 C CA . GLU A 1 90 ? 13.709 1.215 -16.520 1.00 92.25 90 GLU A CA 1
ATOM 697 C C . GLU A 1 90 ? 14.081 2.424 -15.642 1.00 92.25 90 GLU A C 1
ATOM 699 O O . GLU A 1 90 ? 15.218 2.897 -15.676 1.00 92.25 90 GLU A O 1
ATOM 704 N N . TRP A 1 91 ? 13.147 2.923 -14.825 1.00 90.25 91 TRP A N 1
ATOM 705 C CA . TRP A 1 91 ? 13.398 4.062 -13.934 1.00 90.25 91 TRP A CA 1
ATOM 706 C C . TRP A 1 91 ? 14.397 3.735 -12.822 1.00 90.25 91 TRP A C 1
ATOM 708 O O . TRP A 1 91 ? 15.141 4.623 -12.411 1.00 90.25 91 TRP A O 1
ATOM 718 N N . LYS A 1 92 ? 14.446 2.483 -12.350 1.00 89.12 92 LYS A N 1
ATOM 719 C CA . LYS A 1 92 ? 15.508 2.018 -11.448 1.00 89.12 92 LYS A CA 1
ATOM 720 C C . LYS A 1 92 ? 16.860 2.024 -12.140 1.00 89.12 92 LYS A C 1
ATOM 722 O O . LYS A 1 92 ? 17.790 2.587 -11.586 1.00 89.12 92 LYS A O 1
ATOM 727 N N . ARG A 1 93 ? 16.951 1.505 -13.369 1.00 90.12 93 ARG A N 1
ATOM 728 C CA . ARG A 1 93 ? 18.199 1.546 -14.143 1.00 90.12 93 ARG A CA 1
ATOM 729 C C . ARG A 1 93 ? 18.697 2.984 -14.322 1.00 90.12 93 ARG A C 1
ATOM 731 O O . ARG A 1 93 ? 19.858 3.257 -14.060 1.00 90.12 93 ARG A O 1
ATOM 738 N N . LYS A 1 94 ? 17.803 3.920 -14.658 1.00 89.12 94 LYS A N 1
ATOM 739 C CA . LYS A 1 94 ? 18.120 5.361 -14.732 1.00 89.12 94 LYS A CA 1
ATOM 740 C C . LYS A 1 94 ? 18.567 5.950 -13.395 1.00 89.12 94 LYS A C 1
ATOM 742 O O . LYS A 1 94 ? 19.356 6.890 -13.367 1.00 89.12 94 LYS A O 1
ATOM 747 N N . GLN A 1 95 ? 18.044 5.432 -12.286 1.00 88.00 95 GLN A N 1
ATOM 748 C CA . GLN A 1 95 ? 18.483 5.824 -10.950 1.00 88.00 95 GLN A CA 1
ATOM 749 C C . GLN A 1 95 ? 19.898 5.311 -10.655 1.00 88.00 95 GLN A C 1
ATOM 751 O O . GLN A 1 95 ? 20.720 6.068 -10.146 1.00 88.00 95 GLN A O 1
ATOM 756 N N . ASP A 1 96 ? 20.185 4.060 -11.013 1.00 86.62 96 ASP A N 1
ATOM 757 C CA . ASP A 1 96 ? 21.488 3.417 -10.813 1.00 86.62 96 ASP A CA 1
ATOM 758 C C . ASP A 1 96 ? 22.575 4.035 -11.715 1.00 86.62 96 ASP A C 1
ATOM 760 O O . ASP A 1 96 ? 23.714 4.209 -11.290 1.00 86.62 96 ASP A O 1
ATOM 764 N N . GLU A 1 97 ? 22.209 4.444 -12.933 1.00 90.69 97 GLU A N 1
ATOM 765 C CA . GLU A 1 97 ? 23.051 5.209 -13.869 1.00 90.69 97 GLU A CA 1
ATOM 766 C C . GLU A 1 97 ? 23.247 6.679 -13.436 1.00 90.69 97 GLU A C 1
ATOM 768 O O . GLU A 1 97 ? 24.042 7.405 -14.032 1.00 90.69 97 GLU A O 1
ATOM 773 N N . GLY A 1 98 ? 22.533 7.137 -12.401 1.00 86.88 98 GLY A N 1
ATOM 774 C CA . GLY A 1 98 ? 22.600 8.508 -11.888 1.00 86.88 98 GLY A CA 1
ATOM 775 C C . GLY A 1 98 ? 21.849 9.553 -12.725 1.00 86.88 98 GLY A C 1
ATOM 776 O O . GLY A 1 98 ? 21.876 10.736 -12.384 1.00 86.88 98 GLY A O 1
ATOM 777 N N . GLU A 1 99 ? 21.144 9.149 -13.787 1.00 88.88 99 GLU A N 1
ATOM 778 C CA . GLU A 1 99 ? 20.302 10.029 -14.617 1.00 88.88 99 GLU A CA 1
ATOM 779 C C . GLU A 1 99 ? 19.084 10.549 -13.831 1.00 88.88 99 GLU A C 1
ATOM 781 O O . GLU A 1 99 ? 18.587 11.657 -14.057 1.00 88.88 99 GLU A O 1
ATOM 786 N N . PHE A 1 100 ? 18.604 9.758 -12.871 1.00 83.38 100 PHE A N 1
ATOM 787 C CA . PHE A 1 100 ? 17.456 10.092 -12.044 1.00 83.38 100 PHE A CA 1
ATOM 788 C C . PHE A 1 100 ? 17.798 10.058 -10.554 1.00 83.38 100 PHE A C 1
ATOM 790 O O . PHE A 1 100 ? 18.211 9.039 -10.016 1.00 83.38 100 PHE A O 1
ATOM 797 N N . VAL A 1 101 ? 17.531 11.161 -9.853 1.00 84.19 101 VAL A N 1
ATOM 798 C CA . VAL A 1 101 ? 17.594 11.223 -8.387 1.00 84.19 101 VAL A CA 1
ATOM 799 C C . VAL A 1 101 ? 16.206 11.591 -7.856 1.00 84.19 101 VAL A C 1
ATOM 801 O O . VAL A 1 101 ? 15.703 12.671 -8.193 1.00 84.19 101 VAL A O 1
ATOM 804 N N . PRO A 1 102 ? 15.568 10.733 -7.036 1.00 81.12 102 PRO A N 1
ATOM 805 C CA . PRO A 1 102 ? 14.266 11.025 -6.449 1.00 81.12 102 PRO A CA 1
ATOM 806 C C . PRO A 1 102 ? 14.314 12.303 -5.606 1.00 81.12 102 PRO A C 1
ATOM 808 O O . PRO A 1 102 ? 15.058 12.390 -4.632 1.00 81.12 102 PRO A O 1
ATOM 811 N N . LYS A 1 103 ? 13.501 13.305 -5.958 1.00 77.50 103 LYS A N 1
ATOM 812 C CA . LYS A 1 103 ? 13.490 14.606 -5.257 1.00 77.50 103 LYS A CA 1
ATOM 813 C C . LYS A 1 103 ? 12.556 14.635 -4.049 1.00 77.50 103 LYS A C 1
ATOM 815 O O . LYS A 1 103 ? 12.692 15.480 -3.172 1.00 77.50 103 LYS A O 1
ATOM 820 N N . SER A 1 104 ? 11.551 13.761 -4.029 1.00 73.31 104 SER A N 1
ATOM 821 C CA . SER A 1 104 ? 10.574 13.658 -2.941 1.00 73.31 104 SER A CA 1
ATOM 822 C C . SER A 1 104 ? 9.841 12.319 -2.997 1.00 73.31 104 SER A C 1
ATOM 824 O O . SER A 1 104 ? 9.854 11.645 -4.023 1.00 73.31 104 SER A O 1
ATOM 826 N N . ALA A 1 105 ? 9.083 11.983 -1.949 1.00 67.06 105 ALA A N 1
ATOM 827 C CA . ALA A 1 105 ? 8.202 10.809 -1.946 1.00 67.06 105 ALA A CA 1
ATOM 828 C C . ALA A 1 105 ? 7.121 10.826 -3.055 1.00 67.06 105 ALA A C 1
ATOM 830 O O . ALA A 1 105 ? 6.531 9.793 -3.364 1.00 67.06 105 ALA A O 1
ATOM 831 N N . ARG A 1 106 ? 6.832 11.995 -3.646 1.00 68.25 106 ARG A N 1
ATOM 832 C CA . ARG A 1 106 ? 5.896 12.152 -4.776 1.00 68.25 106 ARG A CA 1
ATOM 833 C C . ARG A 1 106 ? 6.588 12.154 -6.142 1.00 68.25 106 ARG A C 1
ATOM 835 O O . ARG A 1 106 ? 5.904 12.197 -7.159 1.00 68.25 106 ARG A O 1
ATOM 842 N N . ASP A 1 107 ? 7.916 12.126 -6.152 1.00 77.62 107 ASP A N 1
ATOM 843 C CA . ASP A 1 107 ? 8.769 12.077 -7.338 1.00 77.62 107 ASP A CA 1
ATOM 844 C C . ASP A 1 107 ? 9.746 10.901 -7.202 1.00 77.62 107 ASP A C 1
ATOM 846 O O . ASP A 1 107 ? 10.960 11.063 -7.291 1.00 77.62 107 ASP A O 1
ATOM 850 N N . ASP A 1 108 ? 9.191 9.729 -6.881 1.00 84.06 108 ASP A N 1
ATOM 851 C CA . ASP A 1 108 ? 9.904 8.459 -6.772 1.00 84.06 108 ASP A CA 1
ATOM 852 C C . ASP A 1 108 ? 9.733 7.613 -8.046 1.00 84.06 108 ASP A C 1
ATOM 854 O O . ASP A 1 108 ? 8.892 7.901 -8.903 1.00 84.06 108 ASP A O 1
ATOM 858 N N . VAL A 1 109 ? 10.527 6.543 -8.156 1.00 87.00 109 VAL A N 1
ATOM 859 C CA . VAL A 1 109 ? 10.512 5.583 -9.278 1.00 87.00 109 VAL A CA 1
ATOM 860 C C . VAL A 1 109 ? 9.093 5.142 -9.633 1.00 87.00 109 VAL A C 1
ATOM 862 O O . VAL A 1 109 ? 8.706 5.163 -10.797 1.00 87.00 109 VAL A O 1
ATOM 865 N N . LEU A 1 110 ? 8.289 4.778 -8.629 1.00 87.62 110 LEU A N 1
ATOM 866 C CA . LEU A 1 110 ? 6.920 4.325 -8.851 1.00 87.62 110 LEU A CA 1
ATOM 867 C C . LEU A 1 110 ? 6.034 5.443 -9.416 1.00 87.62 110 LEU A C 1
ATOM 869 O O . LEU A 1 110 ? 5.261 5.200 -10.338 1.00 87.62 110 LEU A O 1
ATOM 873 N N . SER A 1 111 ? 6.137 6.667 -8.892 1.00 83.81 111 SER A N 1
ATOM 874 C CA . SER A 1 111 ? 5.350 7.800 -9.398 1.00 83.81 111 SER A CA 1
ATOM 875 C C . SER A 1 111 ? 5.729 8.152 -10.840 1.00 83.81 111 SER A C 1
ATOM 877 O O . SER A 1 111 ? 4.858 8.517 -11.629 1.00 83.81 111 SER A O 1
ATOM 879 N N . ARG A 1 112 ? 7.002 7.985 -11.215 1.00 85.56 112 ARG A N 1
ATOM 880 C CA . ARG A 1 112 ? 7.470 8.150 -12.597 1.00 85.56 112 ARG A CA 1
ATOM 881 C C . ARG A 1 112 ? 6.998 7.032 -13.522 1.00 85.56 112 ARG A C 1
ATOM 883 O O . ARG A 1 112 ? 6.540 7.325 -14.622 1.00 85.56 112 ARG A O 1
ATOM 890 N N . ALA A 1 113 ? 7.042 5.786 -13.057 1.00 86.88 113 ALA A N 1
ATOM 891 C CA . ALA A 1 113 ? 6.609 4.623 -13.824 1.00 86.88 113 ALA A CA 1
ATOM 892 C C . ALA A 1 113 ? 5.094 4.586 -14.070 1.00 86.88 113 ALA A C 1
ATOM 894 O O . ALA A 1 113 ? 4.652 4.168 -15.139 1.00 86.88 113 ALA A O 1
ATOM 895 N N . LEU A 1 114 ? 4.302 5.057 -13.100 1.00 83.75 114 LEU A N 1
ATOM 896 C CA . LEU A 1 114 ? 2.856 5.226 -13.250 1.00 83.75 114 LEU A CA 1
ATOM 897 C C . LEU A 1 114 ? 2.503 6.363 -14.213 1.00 83.75 114 LEU A C 1
ATOM 899 O O . LEU A 1 114 ? 1.463 6.304 -14.860 1.00 83.75 114 LEU A O 1
ATOM 903 N N . GLY A 1 115 ? 3.357 7.383 -14.311 1.00 76.12 115 GLY A N 1
ATOM 904 C CA . GLY A 1 115 ? 3.142 8.546 -15.160 1.00 76.12 115 GLY A CA 1
ATOM 905 C C . GLY A 1 115 ? 2.131 9.550 -14.592 1.00 76.12 115 GLY A C 1
ATOM 906 O O . GLY A 1 115 ? 1.781 9.559 -13.406 1.00 76.12 115 GLY A O 1
ATOM 907 N N . LYS A 1 116 ? 1.674 10.452 -15.463 1.00 68.62 116 LYS A N 1
ATOM 908 C CA . LYS A 1 116 ? 0.707 11.512 -15.145 1.00 68.62 116 LYS A CA 1
ATOM 909 C C . LYS A 1 116 ? -0.579 11.294 -15.939 1.00 68.62 116 LYS A C 1
ATOM 911 O O . LYS A 1 116 ? -0.540 10.807 -17.066 1.00 68.62 116 LYS A O 1
ATOM 916 N N . THR A 1 117 ? -1.717 11.676 -15.370 1.00 60.03 117 THR A N 1
ATOM 917 C CA . THR A 1 117 ? -2.984 11.750 -16.104 1.00 60.03 117 THR A CA 1
ATOM 918 C C . THR A 1 117 ? -2.926 12.863 -17.153 1.00 60.03 117 THR A C 1
ATOM 920 O O . THR A 1 117 ? -2.042 13.723 -17.119 1.00 60.03 117 THR A O 1
ATOM 923 N N . LYS A 1 118 ? -3.905 12.896 -18.070 1.00 54.53 118 LYS A N 1
ATOM 924 C CA . LYS A 1 118 ? -4.051 13.964 -19.082 1.00 54.53 118 LYS A CA 1
ATOM 925 C C . LYS A 1 118 ? -4.108 15.377 -18.474 1.00 54.53 118 LYS A C 1
ATOM 927 O O . LYS A 1 118 ? -3.772 16.344 -19.139 1.00 54.53 118 LYS A O 1
ATOM 932 N N . GLU A 1 119 ? -4.479 15.483 -17.200 1.00 58.16 119 GLU A N 1
ATOM 933 C CA . GLU A 1 119 ? -4.556 16.728 -16.424 1.00 58.16 119 GLU A CA 1
ATOM 934 C C . GLU A 1 119 ? -3.230 17.083 -15.721 1.00 58.16 119 GLU A C 1
ATOM 936 O O . GLU A 1 119 ? -3.186 17.965 -14.865 1.00 58.16 119 GLU A O 1
ATOM 941 N N . GLY A 1 120 ? -2.146 16.355 -16.007 1.00 51.50 120 GLY A N 1
ATOM 942 C CA . GLY A 1 120 ? -0.830 16.561 -15.400 1.00 51.50 120 GLY A CA 1
ATOM 943 C C . GLY A 1 120 ? -0.728 16.116 -13.937 1.00 51.50 120 GLY A C 1
ATOM 944 O O . GLY A 1 120 ? 0.341 16.245 -13.334 1.00 51.50 120 GLY A O 1
ATOM 945 N N . ARG A 1 121 ? -1.803 15.566 -13.357 1.00 49.84 121 ARG A N 1
ATOM 946 C CA . ARG A 1 121 ? -1.795 15.025 -11.994 1.00 49.84 121 ARG A CA 1
ATOM 947 C C . ARG A 1 121 ? -1.054 13.686 -11.992 1.00 49.84 121 ARG A C 1
ATOM 949 O O . ARG A 1 121 ? -1.285 12.884 -12.896 1.00 49.84 121 ARG A O 1
ATOM 956 N N . PRO A 1 122 ? -0.178 13.403 -11.011 1.00 53.59 122 PRO A N 1
ATOM 957 C CA . PRO A 1 122 ? 0.369 12.059 -10.844 1.00 53.59 122 PRO A CA 1
ATOM 958 C C . PRO A 1 122 ? -0.780 11.052 -10.784 1.00 53.59 122 PRO A C 1
ATOM 960 O O . PRO A 1 122 ? -1.802 11.351 -10.160 1.00 53.59 122 PRO A O 1
ATOM 963 N N . ILE A 1 123 ? -0.640 9.890 -11.425 1.00 55.53 123 ILE A N 1
ATOM 964 C CA . ILE A 1 123 ? -1.633 8.819 -11.288 1.00 55.53 123 ILE A CA 1
ATOM 965 C C . ILE A 1 123 ? -1.610 8.365 -9.823 1.00 55.53 123 ILE A C 1
ATOM 967 O O . ILE A 1 123 ? -0.757 7.593 -9.388 1.00 55.53 123 ILE A O 1
ATOM 971 N N . THR A 1 124 ? -2.510 8.932 -9.019 1.00 47.50 124 THR A N 1
ATOM 972 C CA . THR A 1 124 ? -2.676 8.561 -7.618 1.00 47.50 124 THR A CA 1
ATOM 973 C C . THR A 1 124 ? -3.652 7.405 -7.502 1.00 47.50 124 THR A C 1
ATOM 975 O O . THR A 1 124 ? -4.542 7.232 -8.333 1.00 47.50 124 THR A O 1
ATOM 978 N N . PHE A 1 125 ? -3.458 6.623 -6.441 1.00 47.88 125 PHE A N 1
ATOM 979 C CA . PHE A 1 125 ? -4.249 5.455 -6.071 1.00 47.88 125 PHE A CA 1
ATOM 980 C C . PHE A 1 125 ? -5.754 5.684 -6.265 1.00 47.88 125 PHE A C 1
ATOM 982 O O . PHE A 1 125 ? -6.270 6.741 -5.902 1.00 47.88 125 PHE A O 1
ATOM 989 N N . GLY A 1 126 ? -6.423 4.684 -6.850 1.00 43.66 126 GLY A N 1
ATOM 990 C CA . GLY A 1 126 ? -7.826 4.739 -7.255 1.00 43.66 126 GLY A CA 1
ATOM 991 C C . GLY A 1 126 ? -8.739 5.384 -6.213 1.00 43.66 126 GLY A C 1
ATOM 992 O O . GLY A 1 126 ? -8.657 5.088 -5.020 1.00 43.66 126 GLY A O 1
ATOM 993 N N . GLY A 1 127 ? -9.617 6.270 -6.684 1.00 41.72 127 GLY A N 1
ATOM 994 C CA . GLY A 1 127 ? -10.651 6.906 -5.876 1.00 41.72 127 GLY A CA 1
ATOM 995 C C . GLY A 1 127 ? -11.695 5.884 -5.440 1.00 41.72 127 GLY A C 1
ATOM 996 O O . GLY A 1 127 ? -12.730 5.732 -6.081 1.00 41.72 127 GLY A O 1
ATOM 997 N N . GLY A 1 128 ? -11.414 5.159 -4.360 1.00 44.97 128 GLY A N 1
ATOM 998 C CA . GLY A 1 128 ? -12.409 4.323 -3.705 1.00 44.97 128 GLY A CA 1
ATOM 999 C C . GLY A 1 128 ? -13.555 5.177 -3.161 1.00 44.97 128 GLY A C 1
ATOM 1000 O O . GLY A 1 128 ? -13.357 6.312 -2.722 1.00 44.97 128 GLY A O 1
ATOM 1001 N N . VAL A 1 129 ? -14.766 4.621 -3.160 1.00 44.25 129 VAL A N 1
ATOM 1002 C CA . VAL A 1 129 ? -15.908 5.193 -2.433 1.00 44.25 129 VAL A CA 1
ATOM 1003 C C . VAL A 1 129 ? -15.531 5.203 -0.953 1.00 44.25 129 VAL A C 1
ATOM 1005 O O . VAL A 1 129 ? -15.502 4.160 -0.306 1.00 44.25 129 VAL A O 1
ATOM 1008 N N . GLY A 1 130 ? -15.175 6.376 -0.426 1.00 47.94 130 GLY A N 1
ATOM 1009 C CA . GLY A 1 130 ? -14.802 6.510 0.979 1.00 47.94 130 GLY A CA 1
ATOM 1010 C C . GLY A 1 130 ? -15.930 6.028 1.894 1.00 47.94 130 GLY A C 1
ATOM 1011 O O . GLY A 1 130 ? -17.101 6.128 1.534 1.00 47.94 130 GLY A O 1
ATOM 1012 N N . ILE A 1 131 ? -15.596 5.562 3.102 1.00 48.97 131 ILE A N 1
ATOM 1013 C CA . ILE A 1 131 ? -16.565 5.159 4.148 1.00 48.97 131 ILE A CA 1
ATOM 1014 C C . ILE A 1 131 ? -17.696 6.192 4.294 1.00 48.97 131 ILE A C 1
ATOM 1016 O O . ILE A 1 131 ? -18.865 5.837 4.405 1.00 48.97 131 ILE A O 1
ATOM 1020 N N . LYS A 1 132 ? -17.355 7.476 4.159 1.00 48.38 132 LYS A N 1
ATOM 1021 C CA . LYS A 1 132 ? -18.266 8.625 4.172 1.00 48.38 132 LYS A CA 1
ATOM 1022 C C . LYS A 1 132 ? -19.338 8.628 3.067 1.00 48.38 132 LYS A C 1
ATOM 1024 O O . LYS A 1 132 ? -20.409 9.188 3.255 1.00 48.38 132 LYS A O 1
ATOM 1029 N N . ALA A 1 133 ? -19.074 8.022 1.914 1.00 52.56 133 ALA A N 1
ATOM 1030 C CA . ALA A 1 133 ? -20.040 7.890 0.825 1.00 52.56 133 ALA A CA 1
ATOM 1031 C C . ALA A 1 133 ? -20.991 6.689 1.003 1.00 52.56 133 ALA A C 1
ATOM 1033 O O . ALA A 1 133 ? -22.013 6.625 0.322 1.00 52.56 133 ALA A O 1
ATOM 1034 N N . VAL A 1 134 ? -20.679 5.761 1.918 1.00 48.53 134 VAL A N 1
ATOM 1035 C CA . VAL A 1 134 ? -21.555 4.636 2.296 1.00 48.53 134 VAL A CA 1
ATOM 1036 C C . VAL A 1 134 ? -22.350 4.955 3.565 1.00 48.53 134 VAL A C 1
ATOM 1038 O O . VAL A 1 134 ? -23.536 4.656 3.624 1.00 48.53 134 VAL A O 1
ATOM 1041 N N . TRP A 1 135 ? -21.717 5.600 4.547 1.00 56.41 135 TRP A N 1
ATOM 1042 C CA . TRP A 1 135 ? -22.272 5.834 5.886 1.00 56.41 135 TRP A CA 1
ATOM 1043 C C . TRP A 1 135 ? -22.598 7.306 6.182 1.00 56.41 135 TRP A C 1
ATOM 1045 O O . TRP A 1 135 ? -23.005 7.642 7.288 1.00 56.41 135 TRP A O 1
ATOM 1055 N N . GLY A 1 136 ? -22.424 8.198 5.203 1.00 53.38 136 GLY A N 1
ATOM 1056 C CA . GLY A 1 136 ? -22.550 9.640 5.406 1.00 53.38 136 GLY A CA 1
ATOM 1057 C C . GLY A 1 136 ? -21.336 10.247 6.115 1.00 53.38 136 GLY A C 1
ATOM 1058 O O . GLY A 1 136 ? -20.427 9.561 6.589 1.00 53.38 136 GLY A O 1
ATOM 1059 N N . THR A 1 137 ? -21.281 11.579 6.163 1.00 52.41 137 THR A N 1
ATOM 1060 C CA . THR A 1 137 ? -20.291 12.261 7.004 1.00 52.41 137 THR A CA 1
ATOM 1061 C C . THR A 1 137 ? -20.704 12.073 8.451 1.00 52.41 137 THR A C 1
ATOM 1063 O O . THR A 1 137 ? -21.655 12.714 8.883 1.00 52.41 137 THR A O 1
ATOM 1066 N N . GLY A 1 138 ? -19.992 11.233 9.201 1.00 50.75 138 GLY A N 1
ATOM 1067 C CA . GLY A 1 138 ? -20.069 11.301 10.656 1.00 50.75 138 GLY A CA 1
ATOM 1068 C C . GLY A 1 138 ? -19.729 12.722 11.104 1.00 50.75 138 GLY A C 1
ATOM 1069 O O . GLY A 1 138 ? -18.794 13.334 10.575 1.00 50.75 138 GLY A O 1
ATOM 1070 N N . GLU A 1 139 ? -20.519 13.261 12.026 1.00 53.62 139 GLU A N 1
ATOM 1071 C CA . GLU A 1 139 ? -20.276 14.559 12.641 1.00 53.62 139 GLU A CA 1
ATOM 1072 C C . GLU A 1 139 ? -18.832 14.582 13.155 1.00 53.62 139 GLU A C 1
ATOM 1074 O O . GLU A 1 139 ? -18.405 13.697 13.903 1.00 53.62 139 GLU A O 1
ATOM 1079 N N . ARG A 1 140 ? -18.024 15.529 12.663 1.00 50.00 140 ARG A N 1
ATOM 1080 C CA . ARG A 1 140 ? -16.624 15.645 13.074 1.00 50.00 140 ARG A CA 1
ATOM 1081 C C . ARG A 1 140 ? -16.612 16.023 14.550 1.00 50.00 140 ARG A C 1
ATOM 1083 O O . ARG A 1 140 ? -16.647 17.206 14.870 1.00 50.00 140 ARG A O 1
ATOM 1090 N N . ARG A 1 141 ? -16.516 15.039 15.446 1.00 50.97 141 ARG A N 1
ATOM 1091 C CA . ARG A 1 141 ? -16.083 15.305 16.816 1.00 50.97 141 ARG A CA 1
ATOM 1092 C C . ARG A 1 141 ? -14.675 15.864 16.708 1.00 50.97 141 ARG A C 1
ATOM 1094 O O . ARG A 1 141 ? -13.742 15.154 16.331 1.00 50.97 141 ARG A O 1
ATOM 1101 N N . SER A 1 142 ? -14.540 17.162 16.948 1.00 51.06 142 SER A N 1
ATOM 1102 C CA . SER A 1 142 ? -13.244 17.777 17.157 1.00 51.06 142 SER A CA 1
ATOM 1103 C C . SER A 1 142 ? -12.643 17.092 18.376 1.00 51.06 142 SER A C 1
ATOM 1105 O O . SER A 1 142 ? -13.077 17.285 19.508 1.00 51.06 142 SER A O 1
ATOM 1107 N N . TYR A 1 143 ? -11.669 16.221 18.143 1.00 44.50 143 TYR A N 1
ATOM 1108 C CA . TYR A 1 143 ? -10.836 15.735 19.224 1.00 44.50 143 TYR A CA 1
ATOM 1109 C C . TYR A 1 143 ? -9.998 16.935 19.675 1.00 44.50 143 TYR A C 1
ATOM 1111 O O . TYR A 1 143 ? -8.967 17.238 19.071 1.00 44.50 143 TYR A O 1
ATOM 1119 N N . ARG A 1 144 ? -10.482 17.691 20.672 1.00 51.69 144 ARG A N 1
ATOM 1120 C CA . ARG A 1 144 ? -9.608 18.602 21.412 1.00 51.69 144 ARG A CA 1
ATOM 1121 C C . ARG A 1 144 ? -8.553 17.710 22.052 1.00 51.69 144 ARG A C 1
ATOM 1123 O O . ARG A 1 144 ? -8.877 16.889 22.904 1.00 51.69 144 ARG A O 1
ATOM 1130 N N . ARG A 1 145 ? -7.301 17.833 21.609 1.00 53.75 145 ARG A N 1
ATOM 1131 C CA . ARG A 1 145 ? -6.190 17.386 22.444 1.00 53.75 145 ARG A CA 1
ATOM 1132 C C . ARG A 1 145 ? -6.184 18.323 23.641 1.00 53.75 145 ARG A C 1
ATOM 1134 O O . ARG A 1 145 ? -5.918 19.507 23.460 1.00 53.75 145 ARG A O 1
ATOM 1141 N N . TYR A 1 146 ? -6.542 17.803 24.804 1.00 56.31 146 TYR A N 1
ATOM 1142 C CA . TYR A 1 146 ? -6.263 18.484 26.058 1.00 56.31 146 TYR A CA 1
ATOM 1143 C C . TYR A 1 146 ? -4.742 18.555 26.196 1.00 56.31 146 TYR A C 1
ATOM 1145 O O . TYR A 1 146 ? -4.058 17.559 25.947 1.00 56.31 146 TYR A O 1
ATOM 1153 N N . GLY A 1 147 ? -4.214 19.746 26.472 1.00 65.19 147 GLY A N 1
ATOM 1154 C CA . GLY A 1 147 ? -2.795 19.889 26.797 1.00 65.19 147 GLY A CA 1
ATOM 1155 C C . GLY A 1 147 ? -2.497 19.223 28.140 1.00 65.19 147 GLY A C 1
ATOM 1156 O O . GLY A 1 147 ? -3.402 19.090 28.962 1.00 65.19 147 GLY A O 1
ATOM 1157 N N . ASP A 1 148 ? -1.243 18.841 28.378 1.00 64.44 148 ASP A N 1
ATOM 1158 C CA . ASP A 1 148 ? -0.828 18.135 29.602 1.00 64.44 148 ASP A CA 1
ATOM 1159 C C . ASP A 1 148 ? -1.300 18.850 30.886 1.00 64.44 148 ASP A C 1
ATOM 1161 O O . ASP A 1 148 ? -1.778 18.205 31.813 1.00 64.44 148 ASP A O 1
ATOM 1165 N N . ALA A 1 149 ? -1.307 20.189 30.894 1.00 69.81 149 ALA A N 1
ATOM 1166 C CA . ALA A 1 149 ? -1.812 20.993 32.012 1.00 69.81 149 ALA A CA 1
ATOM 1167 C C . ALA A 1 149 ? -3.336 20.872 32.244 1.00 69.81 149 ALA A C 1
ATOM 1169 O O . ALA A 1 149 ? -3.798 20.890 33.383 1.00 69.81 149 ALA A O 1
ATOM 1170 N N . GLU A 1 150 ? -4.141 20.740 31.182 1.00 70.38 150 GLU A N 1
ATOM 1171 C CA . GLU A 1 150 ? -5.595 20.540 31.313 1.00 70.38 150 GLU A CA 1
ATOM 1172 C C . GLU A 1 150 ? -5.923 19.116 31.788 1.00 70.38 150 GLU A C 1
ATOM 1174 O O . GLU A 1 150 ? -6.908 18.909 32.502 1.00 70.38 150 GLU A O 1
ATOM 1179 N N . MET A 1 151 ? -5.093 18.139 31.406 1.00 73.38 151 MET A N 1
ATOM 1180 C CA . MET A 1 151 ? -5.195 16.754 31.867 1.00 73.38 151 MET A CA 1
ATOM 1181 C C . MET A 1 151 ? -4.850 16.647 33.353 1.00 73.38 151 MET A C 1
ATOM 1183 O O . MET A 1 151 ? -5.639 16.093 34.115 1.00 73.38 151 MET A O 1
ATOM 1187 N N . GLU A 1 152 ? -3.758 17.277 33.784 1.00 76.31 152 GLU A N 1
ATOM 1188 C CA . GLU A 1 152 ? -3.349 17.336 35.189 1.00 76.31 152 GLU A CA 1
ATOM 1189 C C . GLU A 1 152 ? -4.424 17.997 36.073 1.00 76.31 152 GLU A C 1
ATOM 1191 O O . GLU A 1 152 ? -4.774 17.487 37.139 1.00 76.31 152 GLU A O 1
ATOM 1196 N N . GLU A 1 153 ? -5.049 19.085 35.608 1.00 81.06 153 GLU A N 1
ATOM 1197 C CA . GLU A 1 153 ? -6.146 19.732 36.337 1.00 81.06 153 GLU A CA 1
ATOM 1198 C C . GLU A 1 153 ? -7.404 18.841 36.403 1.00 81.06 153 GLU A C 1
ATOM 1200 O O . GLU A 1 153 ? -8.158 18.860 37.382 1.00 81.06 153 GLU A O 1
ATOM 1205 N N . MET A 1 154 ? -7.685 18.056 35.359 1.00 76.88 154 MET A N 1
ATOM 1206 C CA . MET A 1 154 ? -8.782 17.083 35.375 1.00 76.88 154 MET A CA 1
ATOM 1207 C C . MET A 1 154 ? -8.502 15.951 36.371 1.00 76.88 154 MET A C 1
ATOM 1209 O O . MET A 1 154 ? -9.373 15.624 37.180 1.00 76.88 154 MET A O 1
ATOM 1213 N N . GLU A 1 155 ? -7.288 15.407 36.373 1.00 81.56 155 GLU A N 1
ATOM 1214 C CA . GLU A 1 155 ? -6.857 14.363 37.305 1.00 81.56 155 GLU A CA 1
ATOM 1215 C C . GLU A 1 155 ? -6.882 14.853 38.758 1.00 81.56 155 GLU A C 1
ATOM 1217 O O . GLU A 1 155 ? -7.400 14.162 39.640 1.00 81.56 155 GLU A O 1
ATOM 1222 N N . ALA A 1 156 ? -6.438 16.084 39.022 1.00 84.56 156 ALA A N 1
ATOM 1223 C CA . ALA A 1 156 ? -6.526 16.707 40.342 1.00 84.56 156 ALA A CA 1
ATOM 1224 C C . ALA A 1 156 ? -7.983 16.845 40.823 1.00 84.56 156 ALA A C 1
ATOM 1226 O O . ALA A 1 156 ? -8.300 16.585 41.987 1.00 84.56 156 ALA A O 1
ATOM 1227 N N . ARG A 1 157 ? -8.905 17.209 39.923 1.00 85.19 157 ARG A N 1
ATOM 1228 C CA . ARG A 1 157 ? -10.339 17.317 40.242 1.00 85.19 157 ARG A CA 1
ATOM 1229 C C . ARG A 1 157 ? -10.968 15.959 40.543 1.00 85.19 157 ARG A C 1
ATOM 1231 O O . ARG A 1 157 ? -11.748 15.856 41.489 1.00 85.19 157 ARG A O 1
ATOM 1238 N N . VAL A 1 158 ? -10.631 14.929 39.768 1.00 86.56 158 VAL A N 1
ATOM 1239 C CA . VAL A 1 158 ? -11.142 13.565 39.974 1.00 86.56 158 VAL A CA 1
ATOM 1240 C C . VAL A 1 158 ? -10.597 12.977 41.273 1.00 86.56 158 VAL A C 1
ATOM 1242 O O . VAL A 1 158 ? -11.369 12.508 42.104 1.00 86.56 158 VAL A O 1
ATOM 1245 N N . THR A 1 159 ? -9.286 13.065 41.498 1.00 84.94 159 THR A N 1
ATOM 1246 C CA . THR A 1 159 ? -8.649 12.543 42.718 1.00 84.94 159 THR A CA 1
ATOM 1247 C C . THR A 1 159 ? -9.163 13.230 43.979 1.00 84.94 159 THR A C 1
ATOM 1249 O O . THR A 1 159 ? -9.349 12.563 44.997 1.00 84.94 159 THR A O 1
ATOM 1252 N N . LYS A 1 160 ? -9.452 14.536 43.921 1.00 89.44 160 LYS A N 1
ATOM 1253 C CA . LYS A 1 160 ? -10.089 15.254 45.028 1.00 89.44 160 LYS A CA 1
ATOM 1254 C C . LYS A 1 160 ? -11.494 14.720 45.322 1.00 89.44 160 LYS A C 1
ATOM 1256 O O . LYS A 1 160 ? -11.768 14.389 46.468 1.00 89.44 160 LYS A O 1
ATOM 1261 N N . ARG A 1 161 ? -12.354 14.576 44.304 1.00 85.56 161 ARG A N 1
ATOM 1262 C CA . ARG A 1 161 ? -13.723 14.056 44.492 1.00 85.56 161 ARG A CA 1
ATOM 1263 C C . ARG A 1 161 ? -13.732 12.658 45.093 1.00 85.56 161 ARG A C 1
ATOM 1265 O O . ARG A 1 161 ? -14.447 12.430 46.055 1.00 85.56 161 ARG A O 1
ATOM 1272 N N . VAL A 1 162 ? -12.886 11.763 44.586 1.00 90.12 162 VAL A N 1
ATOM 1273 C CA . VAL A 1 162 ? -12.786 10.393 45.110 1.00 90.12 162 VAL A CA 1
ATOM 1274 C C . VAL A 1 162 ? -12.359 10.395 46.581 1.00 90.12 162 VAL A C 1
ATOM 1276 O O . VAL A 1 162 ? -12.925 9.655 47.384 1.00 90.12 162 VAL A O 1
ATOM 1279 N N . LYS A 1 163 ? -11.391 11.239 46.964 1.00 87.75 163 LYS A N 1
ATOM 1280 C CA . LYS A 1 163 ? -10.975 11.377 48.370 1.00 87.75 163 LYS A CA 1
ATOM 1281 C C . LYS A 1 163 ? -12.104 11.914 49.248 1.00 87.75 163 LYS A C 1
ATOM 1283 O O . LYS A 1 163 ? -12.345 11.349 50.312 1.00 87.75 163 LYS A O 1
ATOM 1288 N N . ASP A 1 164 ? -12.790 12.959 48.797 1.00 89.25 164 ASP A N 1
ATOM 1289 C CA . ASP A 1 164 ? -13.883 13.589 49.542 1.00 89.25 164 ASP A CA 1
ATOM 1290 C C . ASP A 1 164 ? -15.062 12.610 49.727 1.00 89.25 164 ASP A C 1
ATOM 1292 O O . ASP A 1 164 ? -15.557 12.455 50.843 1.00 89.25 164 ASP A O 1
ATOM 1296 N N . GLU A 1 165 ? -15.444 11.873 48.677 1.00 86.06 165 GLU A N 1
ATOM 1297 C CA . GLU A 1 165 ? -16.482 10.830 48.726 1.00 86.06 165 GLU A CA 1
ATOM 1298 C C . GLU A 1 165 ? -16.097 9.688 49.676 1.00 86.06 165 GLU A C 1
ATOM 1300 O O . GLU A 1 165 ? -16.907 9.264 50.501 1.00 86.06 165 GLU A O 1
ATOM 1305 N N . THR A 1 166 ? -14.840 9.236 49.630 1.00 85.69 166 THR A N 1
ATOM 1306 C CA . THR A 1 166 ? -14.348 8.167 50.514 1.00 85.69 166 THR A CA 1
ATOM 1307 C C . THR A 1 166 ? -14.381 8.597 51.983 1.00 85.69 166 THR A C 1
ATOM 1309 O O . THR A 1 166 ? -14.832 7.840 52.844 1.00 85.69 166 THR A O 1
ATOM 1312 N N . ILE A 1 167 ? -13.934 9.822 52.289 1.00 90.25 167 ILE A N 1
ATOM 1313 C CA . ILE A 1 167 ? -13.963 10.370 53.654 1.00 90.25 167 ILE A CA 1
ATOM 1314 C C . ILE A 1 167 ? -15.408 10.514 54.138 1.00 90.25 167 ILE A C 1
ATOM 1316 O O . ILE A 1 167 ? -15.715 10.163 55.277 1.00 90.25 167 ILE A O 1
ATOM 1320 N N . GLN A 1 168 ? -16.305 10.993 53.277 1.00 90.75 168 GLN A N 1
ATOM 1321 C CA . GLN A 1 168 ? -17.715 11.145 53.613 1.00 90.75 168 GLN A CA 1
ATOM 1322 C C . GLN A 1 168 ? -18.381 9.794 53.912 1.00 90.75 168 GLN A C 1
ATOM 1324 O O . GLN A 1 168 ? -19.096 9.673 54.909 1.00 90.75 168 GLN A O 1
ATOM 1329 N N . GLU A 1 169 ? -18.121 8.767 53.101 1.00 86.62 169 GLU A N 1
ATOM 1330 C CA . GLU A 1 169 ? -18.664 7.424 53.322 1.00 86.62 169 GLU A CA 1
ATOM 1331 C C . GLU A 1 169 ? -18.111 6.795 54.610 1.00 86.62 169 GLU A C 1
ATOM 1333 O O . GLU A 1 169 ? -18.862 6.197 55.387 1.00 86.62 169 GLU A O 1
ATOM 1338 N N . MET A 1 170 ? -16.813 6.968 54.882 1.00 87.56 170 MET A N 1
ATOM 1339 C CA . MET A 1 170 ? -16.194 6.498 56.124 1.00 87.56 170 MET A CA 1
ATOM 1340 C C . MET A 1 170 ? -16.789 7.175 57.360 1.00 87.56 170 MET A C 1
ATOM 1342 O O . MET A 1 170 ? -17.125 6.480 58.320 1.00 87.56 170 MET A O 1
ATOM 1346 N N . ASN A 1 171 ? -16.958 8.500 57.334 1.00 84.38 171 ASN A N 1
ATOM 1347 C CA . ASN A 1 171 ? -17.565 9.240 58.442 1.00 84.38 171 ASN A CA 1
ATOM 1348 C C . ASN A 1 171 ? -19.012 8.792 58.675 1.00 84.38 171 ASN A C 1
ATOM 1350 O O . ASN A 1 171 ? -19.377 8.480 59.802 1.00 84.38 171 ASN A O 1
ATOM 1354 N N . SER A 1 172 ? -19.805 8.632 57.610 1.00 85.44 172 SER A N 1
ATOM 1355 C CA . SER A 1 172 ? -21.191 8.166 57.728 1.00 85.44 172 SER A CA 1
ATOM 1356 C C . SER A 1 172 ? -21.294 6.762 58.341 1.00 85.44 172 SER A C 1
ATOM 1358 O O . SER A 1 172 ? -22.138 6.523 59.207 1.00 85.44 172 SER A O 1
ATOM 1360 N N . LYS A 1 173 ? -20.404 5.835 57.957 1.00 84.19 173 LYS A N 1
ATOM 1361 C CA . LYS A 1 173 ? -20.345 4.490 58.558 1.00 84.19 173 LYS A CA 1
ATOM 1362 C C . LYS A 1 173 ? -19.894 4.523 60.018 1.00 84.19 173 LYS A C 1
ATOM 1364 O O . LYS A 1 173 ? -20.398 3.743 60.826 1.00 84.19 173 LYS A O 1
ATOM 1369 N N . MET A 1 174 ? -18.950 5.400 60.357 1.00 84.00 174 MET A N 1
ATOM 1370 C CA . MET A 1 174 ? -18.474 5.566 61.728 1.00 84.00 174 MET A CA 1
ATOM 1371 C C . MET A 1 174 ? -19.580 6.117 62.629 1.00 84.00 174 MET A C 1
ATOM 1373 O O . MET A 1 174 ? -19.832 5.541 63.684 1.00 84.00 174 MET A O 1
ATOM 1377 N N . ASP A 1 175 ? -20.295 7.147 62.179 1.00 82.50 175 ASP A N 1
ATOM 1378 C CA . ASP A 1 175 ? -21.410 7.745 62.915 1.00 82.50 175 ASP A CA 1
ATOM 1379 C C . ASP A 1 175 ? -22.534 6.731 63.145 1.00 82.50 175 ASP A C 1
ATOM 1381 O O . ASP A 1 175 ? -23.026 6.597 64.266 1.00 82.50 175 ASP A O 1
ATOM 1385 N N . ALA A 1 176 ? -22.890 5.944 62.124 1.00 81.44 176 ALA A N 1
ATOM 1386 C CA . ALA A 1 176 ? -23.873 4.870 62.263 1.00 81.44 176 ALA A CA 1
ATOM 1387 C C . ALA A 1 176 ? -23.437 3.827 63.306 1.00 81.44 176 ALA A C 1
ATOM 1389 O O . ALA A 1 176 ? -24.218 3.450 64.177 1.00 81.44 176 ALA A O 1
ATOM 1390 N N . MET A 1 177 ? -22.173 3.398 63.272 1.00 80.25 177 MET A N 1
ATOM 1391 C CA . MET A 1 177 ? -21.646 2.413 64.219 1.00 80.25 177 MET A CA 1
ATOM 1392 C C . MET A 1 177 ? -21.578 2.953 65.654 1.00 80.25 177 MET A C 1
ATOM 1394 O O . MET A 1 177 ? -21.857 2.221 66.605 1.00 80.25 177 MET A O 1
ATOM 1398 N N . VAL A 1 178 ? -21.209 4.224 65.825 1.00 86.31 178 VAL A N 1
ATOM 1399 C CA . VAL A 1 178 ? -21.172 4.888 67.134 1.00 86.31 178 VAL A CA 1
ATOM 1400 C C . VAL A 1 178 ? -22.583 5.034 67.695 1.00 86.31 178 VAL A C 1
ATOM 1402 O O . VAL A 1 178 ? -22.798 4.716 68.865 1.00 86.31 178 VAL A O 1
ATOM 1405 N N . MET A 1 179 ? -23.552 5.438 66.869 1.00 80.50 179 MET A N 1
ATOM 1406 C CA . MET A 1 179 ? -24.957 5.517 67.274 1.00 80.50 179 MET A CA 1
ATOM 1407 C C . MET A 1 179 ? -25.515 4.148 67.675 1.00 80.50 179 MET A C 1
ATOM 1409 O O . MET A 1 179 ? -26.120 4.039 68.740 1.00 80.50 179 MET A O 1
ATOM 1413 N N . GLU A 1 180 ? -25.255 3.094 66.897 1.00 80.19 180 GLU A N 1
ATOM 1414 C CA . GLU A 1 180 ? -25.662 1.719 67.228 1.00 80.19 180 GLU A CA 1
ATOM 1415 C C . GLU A 1 180 ? -25.090 1.258 68.578 1.00 80.19 180 GLU A C 1
ATOM 1417 O O . GLU A 1 180 ? -25.819 0.762 69.445 1.00 80.19 180 GLU A O 1
ATOM 1422 N N . LYS A 1 181 ? -23.789 1.478 68.814 1.00 80.88 181 LYS A N 1
ATOM 1423 C CA . LYS A 1 181 ? -23.154 1.122 70.094 1.00 80.88 181 LYS A CA 1
ATOM 1424 C C . LYS A 1 181 ? -23.704 1.936 71.261 1.00 80.88 181 LYS A C 1
ATOM 1426 O O . LYS A 1 181 ? -23.936 1.373 72.329 1.00 80.88 181 LYS A O 1
ATOM 1431 N N . PHE A 1 182 ? -23.949 3.229 71.063 1.00 83.75 182 PHE A N 1
ATOM 1432 C CA . PHE A 1 182 ? -24.529 4.095 72.087 1.00 83.75 182 PHE A CA 1
ATOM 1433 C C . PHE A 1 182 ? -25.954 3.666 72.457 1.00 83.75 182 PHE A C 1
ATOM 1435 O O . PHE A 1 182 ? -26.277 3.558 73.637 1.00 83.75 182 PHE A O 1
ATOM 1442 N N . ILE A 1 183 ? -26.788 3.351 71.462 1.00 79.62 183 ILE A N 1
ATOM 1443 C CA . ILE A 1 183 ? -28.147 2.829 71.660 1.00 79.62 183 ILE A CA 1
ATOM 1444 C C . ILE A 1 183 ? -28.116 1.502 72.421 1.00 79.62 183 ILE A C 1
ATOM 1446 O O . ILE A 1 183 ? -28.915 1.297 73.336 1.00 79.62 183 ILE A O 1
ATOM 1450 N N . THR A 1 184 ? -27.195 0.609 72.061 1.00 78.19 184 THR A N 1
ATOM 1451 C CA . THR A 1 184 ? -27.035 -0.689 72.728 1.00 78.19 184 THR A CA 1
ATOM 1452 C C . THR A 1 184 ? -26.658 -0.502 74.199 1.00 78.19 184 THR A C 1
ATOM 1454 O O . THR A 1 184 ? -27.330 -1.036 75.078 1.00 78.19 184 THR A O 1
ATOM 1457 N N . PHE A 1 185 ? -25.675 0.354 74.480 1.00 81.25 185 PHE A N 1
ATOM 1458 C CA . PHE A 1 185 ? -25.230 0.652 75.841 1.00 81.25 185 PHE A CA 1
ATOM 1459 C C . PHE A 1 185 ? -26.307 1.361 76.685 1.00 81.25 185 PHE A C 1
ATOM 1461 O O . PHE A 1 185 ? -26.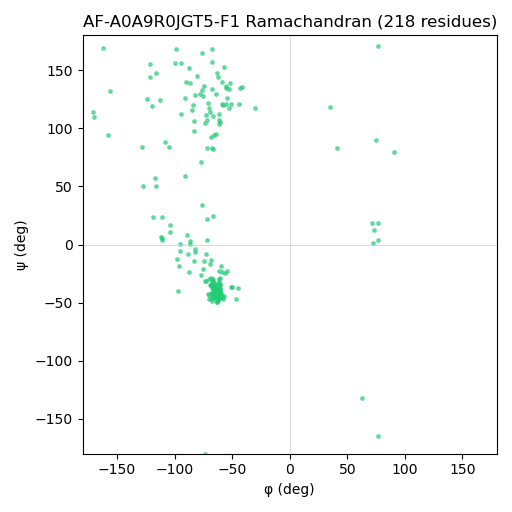519 1.032 77.850 1.00 81.25 185 PHE A O 1
ATOM 1468 N N . ALA A 1 186 ? -27.051 2.304 76.099 1.00 78.56 186 ALA A N 1
ATOM 1469 C CA . ALA A 1 186 ? -28.147 2.993 76.782 1.00 78.56 186 ALA A CA 1
ATOM 1470 C C . ALA A 1 186 ? -29.296 2.038 77.159 1.00 78.56 186 ALA A C 1
ATOM 1472 O O . ALA A 1 186 ? -29.874 2.175 78.241 1.00 78.56 186 ALA A O 1
ATOM 1473 N N . LYS A 1 187 ? -29.598 1.048 76.302 1.00 75.81 187 LYS A N 1
ATOM 1474 C CA . LYS A 1 187 ? -30.563 -0.024 76.606 1.00 75.81 187 LYS A CA 1
ATOM 1475 C C . LYS A 1 187 ? -30.090 -0.900 77.766 1.00 75.81 187 LYS A C 1
ATOM 1477 O O . LYS A 1 187 ? -30.895 -1.204 78.641 1.00 75.81 187 LYS A O 1
ATOM 1482 N N . GLU A 1 188 ? -28.811 -1.271 77.796 1.00 76.31 188 GLU A N 1
ATOM 1483 C CA . GLU A 1 188 ? -28.223 -2.066 78.886 1.00 76.31 188 GLU A CA 1
ATOM 1484 C C . GLU A 1 188 ? -28.284 -1.341 80.240 1.00 76.31 188 GLU A C 1
ATOM 1486 O O . GLU A 1 188 ? -28.495 -1.976 81.271 1.00 76.31 188 GLU A O 1
ATOM 1491 N N . LEU A 1 189 ? -28.180 -0.009 80.240 1.00 80.56 189 LEU A N 1
ATOM 1492 C CA . LEU A 1 189 ? -28.284 0.824 81.443 1.00 80.56 189 LEU A CA 1
ATOM 1493 C C . LEU A 1 189 ? -29.724 1.224 81.822 1.00 80.56 189 LEU A C 1
ATOM 1495 O O . LEU A 1 189 ? -29.917 1.971 82.780 1.00 80.56 189 LEU A O 1
ATOM 1499 N N . GLY A 1 190 ? -30.743 0.752 81.094 1.00 72.19 190 GLY A N 1
ATOM 1500 C CA . GLY A 1 190 ? -32.154 1.037 81.389 1.00 72.19 190 GLY A CA 1
ATOM 1501 C C . GLY A 1 190 ? -32.597 2.477 81.093 1.00 72.19 190 GLY A C 1
ATOM 1502 O O . GLY A 1 190 ? -33.629 2.923 81.598 1.00 72.19 190 GLY A O 1
ATOM 1503 N N . VAL A 1 191 ? -31.839 3.218 80.279 1.00 74.75 191 VAL A N 1
ATOM 1504 C CA . VAL A 1 191 ? -32.143 4.608 79.912 1.00 74.75 191 VAL A CA 1
ATOM 1505 C C . VAL A 1 191 ? -33.161 4.631 78.767 1.00 74.75 191 VAL A C 1
ATOM 1507 O O . VAL A 1 191 ? -32.977 3.981 77.737 1.00 74.75 191 VAL A O 1
ATOM 1510 N N . GLN A 1 192 ? -34.249 5.396 78.914 1.00 61.16 192 GLN A N 1
ATOM 1511 C CA . GLN A 1 192 ? -35.240 5.558 77.844 1.00 61.16 192 GLN A CA 1
ATOM 1512 C C . GLN A 1 192 ? -34.665 6.395 76.693 1.00 61.16 192 GLN A C 1
ATOM 1514 O O . GLN A 1 192 ? -34.341 7.569 76.864 1.00 61.16 192 GLN A O 1
ATOM 1519 N N . ILE A 1 193 ? -34.567 5.795 75.506 1.00 64.94 193 ILE A N 1
ATOM 1520 C CA . ILE A 1 193 ? -34.071 6.470 74.301 1.00 64.94 193 ILE A CA 1
ATOM 1521 C C . ILE A 1 193 ? -35.179 7.369 73.715 1.00 64.94 193 ILE A C 1
ATOM 1523 O O . ILE A 1 193 ? -36.292 6.878 73.488 1.00 64.94 193 ILE A O 1
ATOM 1527 N N . PRO A 1 194 ? -34.898 8.655 73.418 1.00 61.81 194 PRO A N 1
ATOM 1528 C CA . PRO A 1 194 ? -35.837 9.559 72.755 1.00 61.81 194 PRO A CA 1
ATOM 1529 C C . PRO A 1 194 ? -36.344 9.008 71.412 1.00 61.81 194 PRO A C 1
ATOM 1531 O O . PRO A 1 194 ? -35.568 8.521 70.591 1.00 61.81 194 PRO A O 1
ATOM 1534 N N . SER A 1 195 ? -37.648 9.135 71.149 1.00 58.16 195 SER A N 1
ATOM 1535 C CA . SER A 1 195 ? -38.340 8.607 69.954 1.00 58.16 195 SER A CA 1
ATOM 1536 C C . SER A 1 195 ? -37.769 9.084 68.611 1.00 58.16 195 SER A C 1
ATOM 1538 O O . SER A 1 195 ? -37.902 8.389 67.612 1.00 58.16 195 SER A O 1
ATOM 1540 N N . GLN A 1 196 ? -37.102 10.233 68.612 1.00 57.38 196 GLN A N 1
ATOM 1541 C CA . GLN A 1 196 ? -36.425 10.875 67.479 1.00 57.38 196 GLN A CA 1
ATOM 1542 C C . GLN A 1 196 ? -35.091 10.213 67.071 1.00 57.38 196 GLN A C 1
ATOM 1544 O O . GLN A 1 196 ? -34.602 10.485 65.982 1.00 57.38 196 GLN A O 1
ATOM 1549 N N . MET A 1 197 ? -34.509 9.335 67.901 1.00 53.22 197 MET A N 1
ATOM 1550 C CA . MET A 1 197 ? -33.280 8.580 67.580 1.00 53.22 197 MET A CA 1
ATOM 1551 C C . MET A 1 197 ? -33.550 7.109 67.225 1.00 53.22 197 MET A C 1
ATOM 1553 O O . MET A 1 197 ? -32.623 6.303 67.151 1.00 53.22 197 MET A O 1
ATOM 1557 N N . ARG A 1 198 ? -34.818 6.722 67.027 1.00 55.06 198 ARG A N 1
ATOM 1558 C CA . ARG A 1 198 ? -35.157 5.387 66.525 1.00 55.06 198 ARG A CA 1
ATOM 1559 C C . ARG A 1 198 ? -34.823 5.332 65.038 1.00 55.06 198 ARG A C 1
ATOM 1561 O O . ARG A 1 198 ? -35.540 5.896 64.223 1.00 55.06 198 ARG A O 1
ATOM 1568 N N . ILE A 1 199 ? -33.723 4.669 64.703 1.00 52.91 199 ILE A N 1
ATOM 1569 C CA . ILE A 1 199 ? -33.427 4.291 63.324 1.00 52.91 199 ILE A CA 1
ATOM 1570 C C . ILE A 1 199 ? -34.399 3.158 62.985 1.00 52.91 199 ILE A C 1
ATOM 1572 O O . ILE A 1 199 ? -34.327 2.079 63.577 1.00 52.91 199 ILE A O 1
ATOM 1576 N N . ASP A 1 200 ? -35.352 3.411 62.087 1.00 44.66 200 ASP A N 1
ATOM 1577 C CA . ASP A 1 200 ? -36.186 2.352 61.529 1.00 44.66 200 ASP A CA 1
ATOM 1578 C C . ASP A 1 200 ? -35.261 1.332 60.858 1.00 44.66 200 ASP A C 1
ATOM 1580 O O . ASP A 1 200 ? -34.517 1.657 59.932 1.00 44.66 200 ASP A O 1
ATOM 1584 N N . ALA A 1 201 ? -35.307 0.084 61.324 1.00 44.72 201 ALA A N 1
ATOM 1585 C CA . ALA A 1 201 ? -34.486 -1.035 60.858 1.00 44.72 201 ALA A CA 1
ATOM 1586 C C . ALA A 1 201 ? -34.791 -1.477 59.407 1.00 44.72 201 ALA A C 1
ATOM 1588 O O . ALA A 1 201 ? -34.555 -2.625 59.042 1.00 44.72 201 ALA A O 1
ATOM 1589 N N . ASN A 1 202 ? -35.336 -0.586 58.574 1.00 45.78 202 ASN A N 1
ATOM 1590 C CA . ASN A 1 202 ? -35.727 -0.858 57.198 1.00 45.78 202 ASN A CA 1
ATOM 1591 C C . ASN A 1 202 ? -34.759 -0.280 56.153 1.00 45.78 202 ASN A C 1
ATOM 1593 O O . ASN A 1 202 ? -35.095 -0.220 54.971 1.00 45.78 202 ASN A O 1
ATOM 1597 N N . VAL A 1 203 ? -33.533 0.089 56.540 1.00 44.03 203 VAL A N 1
ATOM 1598 C CA . VAL A 1 203 ? -32.439 0.241 55.566 1.00 44.03 203 VAL A CA 1
ATOM 1599 C C . VAL A 1 203 ? -31.947 -1.159 55.200 1.00 44.03 203 VAL A C 1
ATOM 1601 O O . VAL A 1 203 ? -30.881 -1.620 55.603 1.00 44.03 203 VAL A O 1
ATOM 1604 N N . HIS A 1 204 ? -32.795 -1.870 54.459 1.00 38.75 204 HIS A N 1
ATOM 1605 C CA . HIS A 1 204 ? -32.420 -3.071 53.743 1.00 38.75 204 HIS A CA 1
ATOM 1606 C C . HIS A 1 204 ? -31.241 -2.719 52.830 1.00 38.75 204 HIS A C 1
ATOM 1608 O O . HIS A 1 204 ? -31.329 -1.839 51.976 1.00 38.75 204 HIS A O 1
ATOM 1614 N N . SER A 1 205 ? -30.135 -3.425 53.048 1.00 43.72 205 SER A N 1
ATOM 1615 C CA . SER A 1 205 ? -29.043 -3.623 52.103 1.00 43.72 205 SER A CA 1
ATOM 1616 C C . SER A 1 205 ? -29.552 -3.592 50.654 1.00 43.72 205 SER A C 1
ATOM 1618 O O . SER A 1 205 ? -30.330 -4.451 50.243 1.00 43.72 205 SER A O 1
ATOM 1620 N N . SER A 1 206 ? -29.096 -2.622 49.860 1.00 43.53 206 SER A N 1
ATOM 1621 C CA . SER A 1 206 ? -29.360 -2.535 48.418 1.00 43.53 206 SER A CA 1
ATOM 1622 C C . SER A 1 206 ? -28.509 -3.524 47.604 1.00 43.53 206 SER A C 1
ATOM 1624 O O . SER A 1 206 ? -28.146 -3.262 46.460 1.00 43.53 206 SER A O 1
ATOM 1626 N N . CYS A 1 207 ? -28.230 -4.700 48.169 1.00 40.72 207 CYS A N 1
ATOM 1627 C CA . CYS A 1 207 ? -27.680 -5.853 47.467 1.00 40.72 207 CYS A CA 1
ATOM 1628 C C . CYS A 1 207 ? -28.827 -6.736 46.950 1.00 40.72 207 CYS A C 1
ATOM 1630 O O . CYS A 1 207 ? -28.939 -7.902 47.314 1.00 40.72 207 CYS A O 1
ATOM 1632 N N . LEU A 1 208 ? -29.707 -6.186 46.113 1.00 43.34 208 LEU A N 1
ATOM 1633 C CA . LEU A 1 208 ? -30.569 -6.996 45.252 1.00 43.34 208 LEU A CA 1
ATOM 1634 C C . LEU A 1 208 ? -30.017 -6.898 43.836 1.00 43.34 208 LEU A C 1
ATOM 1636 O O . LEU A 1 208 ? 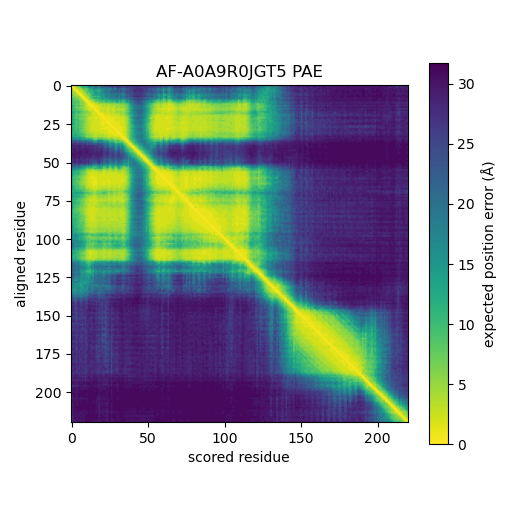-30.442 -6.086 43.018 1.00 43.34 208 LEU A O 1
ATOM 1640 N N . SER A 1 209 ? -29.021 -7.736 43.562 1.00 48.69 209 SER A N 1
ATOM 1641 C CA . SER A 1 209 ? -28.599 -8.083 42.211 1.00 48.69 209 SER A CA 1
ATOM 1642 C C . SER A 1 209 ? -29.727 -8.867 41.532 1.00 48.69 209 SER A C 1
ATOM 1644 O O . SER A 1 209 ? -29.743 -10.094 41.536 1.00 48.69 209 SER A O 1
ATOM 1646 N N . GLY A 1 210 ? -30.705 -8.134 41.005 1.00 47.41 210 GLY A N 1
ATOM 1647 C CA . GLY A 1 210 ? -31.786 -8.624 40.156 1.00 47.41 210 GLY A CA 1
ATOM 1648 C C . GLY A 1 210 ? -31.693 -7.977 38.780 1.00 47.41 210 GLY A C 1
ATOM 1649 O O . GLY A 1 210 ? -32.610 -7.281 38.359 1.00 47.41 210 GLY A O 1
ATOM 1650 N N . GLY A 1 211 ? -30.551 -8.137 38.111 1.00 40.78 211 GLY A N 1
ATOM 1651 C CA . GLY A 1 211 ? -30.441 -7.865 36.683 1.00 40.78 211 GLY A CA 1
ATOM 1652 C C . GLY A 1 211 ? -30.919 -9.099 35.929 1.00 40.78 211 GLY A C 1
ATOM 1653 O O . GLY A 1 211 ? -30.358 -10.174 36.117 1.00 40.78 211 GLY A O 1
ATOM 1654 N N . LEU A 1 212 ? -31.961 -8.948 35.113 1.00 51.22 212 LEU A N 1
ATOM 1655 C CA . LEU A 1 212 ? -32.330 -9.933 34.099 1.00 51.22 212 LEU A CA 1
ATOM 1656 C C . LEU A 1 212 ? -31.093 -10.227 33.244 1.00 51.22 212 LEU A C 1
ATOM 1658 O O . LEU A 1 212 ? -30.564 -9.319 32.604 1.00 51.22 212 LEU A O 1
ATOM 1662 N N . ASP A 1 213 ? -30.630 -11.473 33.276 1.00 53.41 213 ASP A N 1
ATOM 1663 C CA . ASP A 1 213 ? -29.574 -11.971 32.403 1.00 53.41 213 ASP A CA 1
ATOM 1664 C C . ASP A 1 213 ? -30.121 -12.047 30.964 1.00 53.41 213 ASP A C 1
ATOM 1666 O O . ASP A 1 213 ? -31.034 -12.836 30.704 1.00 53.41 213 ASP A O 1
ATOM 1670 N N . PRO A 1 214 ? -29.613 -11.240 30.013 1.00 58.34 214 PRO A N 1
ATOM 1671 C CA . PRO A 1 214 ? -30.072 -11.272 28.628 1.00 58.34 214 PRO A CA 1
ATOM 1672 C C . PRO A 1 214 ? -29.619 -12.529 27.860 1.00 58.34 214 PRO A C 1
ATOM 1674 O O . PRO A 1 214 ? -29.895 -12.625 26.665 1.00 58.34 214 PRO A O 1
ATOM 1677 N N . PHE A 1 215 ? -28.943 -13.488 28.506 1.00 55.22 215 PHE A N 1
ATOM 1678 C CA . PHE A 1 215 ? -28.490 -14.744 27.898 1.00 55.22 215 PHE A CA 1
ATOM 1679 C C . PHE A 1 215 ? -29.224 -15.998 28.398 1.00 55.22 215 PHE A C 1
ATOM 1681 O O . PHE A 1 215 ? -28.876 -17.103 27.985 1.00 55.22 215 PHE A O 1
ATOM 1688 N N . ALA A 1 216 ? -30.259 -15.855 29.233 1.00 57.59 216 ALA A N 1
ATOM 1689 C CA . ALA A 1 216 ? -30.985 -17.002 29.784 1.00 57.59 216 ALA A CA 1
ATOM 1690 C C . ALA A 1 216 ? -31.831 -17.787 28.753 1.00 57.59 216 ALA A C 1
ATOM 1692 O O . ALA A 1 216 ? -32.165 -18.938 29.014 1.00 57.59 216 ALA A O 1
ATOM 1693 N N . ASP A 1 217 ? -32.116 -17.218 27.573 1.00 52.78 217 ASP A N 1
ATOM 1694 C CA . ASP A 1 217 ? -32.937 -17.847 26.522 1.00 52.78 217 ASP A CA 1
ATOM 1695 C C . ASP A 1 217 ? -32.157 -18.116 25.220 1.00 52.78 217 ASP A C 1
ATOM 1697 O O . ASP A 1 217 ? -32.593 -17.783 24.118 1.00 52.78 217 ASP A O 1
ATOM 1701 N N . ILE A 1 218 ? -30.992 -18.762 25.321 1.00 53.38 218 ILE A N 1
ATOM 1702 C CA . ILE A 1 218 ? -30.401 -19.467 24.173 1.00 53.38 218 ILE A CA 1
ATOM 1703 C C . ILE A 1 218 ? -30.538 -20.966 24.435 1.00 53.38 218 ILE A C 1
ATOM 1705 O O . ILE A 1 218 ? -29.669 -21.604 25.026 1.00 53.38 218 ILE A O 1
ATOM 1709 N N . THR A 1 219 ? -31.673 -21.520 24.011 1.00 48.03 219 THR A N 1
ATOM 1710 C CA . THR A 1 219 ? -31.848 -22.966 23.860 1.00 48.03 219 THR A CA 1
ATOM 1711 C C . THR A 1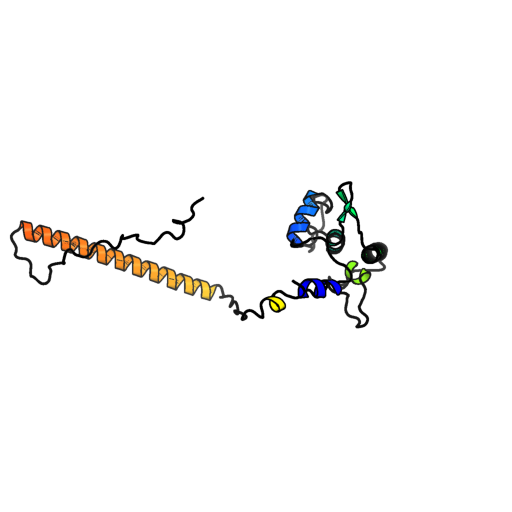 219 ? -31.130 -23.430 22.590 1.00 48.03 219 THR A C 1
ATOM 1713 O O . THR A 1 219 ? -31.220 -22.787 21.543 1.00 48.03 219 THR A O 1
ATOM 1716 N N . VAL A 1 220 ? -30.363 -24.514 22.735 1.00 42.59 220 VAL A N 1
ATOM 1717 C CA . VAL A 1 220 ? -29.685 -25.270 21.665 1.00 42.59 220 VAL A CA 1
ATOM 1718 C C . VAL A 1 220 ? -30.693 -26.125 20.908 1.00 42.59 220 VAL A C 1
ATOM 1720 O O . VAL A 1 220 ? -31.566 -26.713 21.587 1.00 42.59 220 VAL A O 1
#

Secondary structure (DSSP, 8-state):
-HHHHHHHTT-SS----TT--HHHHHHHHHHTTSS-----------S--TTSSSPPHHHHHHHTT-EE-TTS-EE---HHHHHHHHHHHHHHHHHHTTS----STTSSHHHHHH-B-TTS-B--S-----HHHHH------------HHHHHHHHHHHHHHHHHHHHHHHHHHHHHHHHHHHHHHHHHTTPPPPGGG---TT---S-------TTTT---

Sequence (220 aa):
MLKARQSQSFNIYPHHMGQKSYAEMTSEWQRKGYVPSVSSSSEGSSASTISSSLPSRTCLWLLARSVPDEKGNPYLPDEGTQKVKENIDEWKRKQDEGEFVPKSARDDVLSRALGKTKEGRPITFGGGVGIKAVWGTGERRSYRRYGDAEMEEMEARVTKRVKDETIQEMNSKMDAMVMEKFITFAKELGVQIPSQMRIDANVHSSCLSGGLDPFADITV

Radius of gyration: 35.1 Å; Cα contacts (8 Å, |Δi|>4): 119; chains: 1; bounding box: 68×46×100 Å

Mean predicted aligned error: 20.2 Å

Solvent-accessible surface area (backbone atoms only — not comparable to full-atom values): 14031 Å² total; per-residue (Å²): 118,69,68,60,59,60,32,50,72,71,32,91,73,68,67,66,55,78,94,54,51,71,71,62,47,47,57,53,35,41,76,70,60,78,37,86,76,88,74,90,80,84,85,88,80,95,74,93,70,100,69,77,80,62,80,54,67,59,56,55,58,50,58,36,38,25,45,67,48,101,85,65,48,76,41,64,85,47,66,71,56,44,53,35,49,54,36,31,53,52,42,47,51,34,35,76,72,62,79,42,76,71,83,43,95,82,45,28,50,55,47,60,32,64,32,59,44,100,85,68,45,65,66,65,81,59,75,62,75,47,71,47,76,78,73,43,79,72,79,80,75,76,78,73,79,70,53,73,71,57,48,52,55,49,50,53,52,51,56,46,51,54,50,53,52,50,51,52,53,51,50,54,53,49,53,52,52,52,51,54,52,51,54,53,53,36,54,77,72,70,50,86,76,64,82,90,74,65,75,73,90,74,79,66,76,88,78,71,90,76,72,86,64,94,70,80,84,72,82,131

Foldseek 3Di:
DVQQVVLVVQFPQAFDQPPDDLVVVVVVCVVVVLFDQPDDDDDDDDDDDPPPGDGPPVSSSQQRQFDQDPVGDTDHPDPSSVQLVVQLVVLVVCVVVVVDDQPDPCRDSSQVS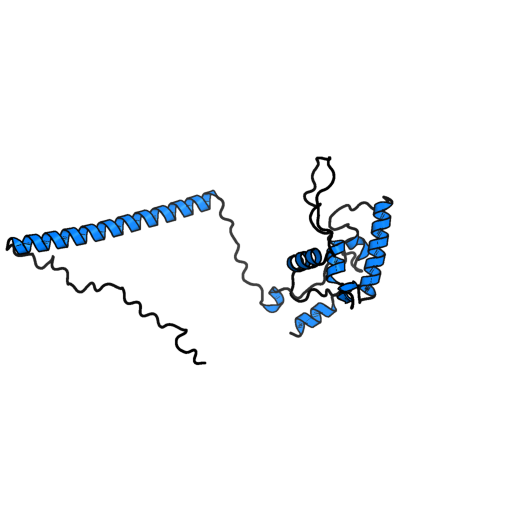QAADPVRHRPDGGDGCPPCNVPNDDDPPPPPPDDPVSVVVVVVVVVVVVVVVVVVVVVVVVVVVVLVVVVVVCVVVVHDDDPVSDDDPPPPDPPPPPDDDPPPPDDD

pLDDT: mean 70.3, std 18.57, range [32.44, 92.81]